Protein AF-0000000085180773 (afdb_homodimer)

InterPro domains:
  IPR002716 PIN domain [PF01850] (7-128)
  IPR022907 VapC family [MF_00265] (6-136)
  IPR029060 PIN-like domain superfamily [SSF88723] (7-137)
  IPR044153 VapC3-like, PIN domain [cd09873] (7-137)
  IPR051619 Type II TA system ribonuclease PINc/VapC [PTHR35901] (6-132)

Organism: NCBI:txid751945

Sequence (290 aa):
MSKIYWVVDASLALALVLPHPAQKEAEAFWREEAPKGEVWVPRLFAAEVASVLRALVFARRMAQGEAEELLEILLELPDRFAEDEALALRALRWAGALGQKRAYDAFYVALAEEKGAQLLTVDLKLAHALHAQGVPWVRALGEAVMSKIYWVVDASLALALVLPHPAQKEAEAFWREEAPKGEVWVPRLFAAEVASVLRALVFARRMAQGEAEELLEILLELPDRFAEDEALALRALRWAGALGQKRAYDAFYVALAEEKGAQLLTVDLKLAHALHAQGVPWVRALGEAV

Secondary structure (DSSP, 8-state):
-PPEEEEE-HHHHHHHHS--TTHHHHHHIIIIIGGGEEEEE-THHHHHHHHHHHHHHHTTSS-HHHHHHHHHHHHHS-SEE--HHHHHHHHHHHHHHTT-SSSHHHHHHHHHHHHTPEEEES-HHHHHHHHHTT--SEEES----/-PPEEEEE-HHHHHHHHS--TTHHHHHHIIIIIGGGEEEEE-THHHHHHHHHHHHHHHTTSS-HHHHHHHHHHHHHS-SEE--HHHHHHHHHHHHHHTT-SSSHHHHHHHHHHHHTPEEEES-HHHHHHHHHTT--SEEES----

Structure (mmCIF, N/CA/C/O backbone):
data_AF-0000000085180773-model_v1
#
loop_
_entity.id
_entity.type
_entity.pdbx_description
1 polymer 'Ribonuclease VapC'
#
loop_
_atom_site.group_PDB
_atom_site.id
_atom_site.type_symbol
_atom_site.label_atom_id
_atom_site.label_alt_id
_atom_site.label_comp_id
_atom_site.label_asym_id
_atom_site.label_entity_id
_atom_site.label_seq_id
_atom_site.pdbx_PDB_ins_code
_atom_site.Cartn_x
_atom_site.Cartn_y
_atom_site.Cartn_z
_atom_site.occupancy
_atom_site.B_iso_or_equiv
_atom_site.auth_seq_id
_atom_site.auth_comp_id
_atom_site.auth_asym_id
_atom_site.auth_atom_id
_atom_site.pdbx_PDB_model_num
ATOM 1 N N . MET A 1 1 ? 1.914 32.062 -8.492 1 51.78 1 MET A N 1
ATOM 2 C CA . MET A 1 1 ? 2.215 31.719 -7.105 1 51.78 1 MET A CA 1
ATOM 3 C C . MET A 1 1 ? 2.621 30.266 -6.988 1 51.78 1 MET A C 1
ATOM 5 O O . MET A 1 1 ? 2.154 29.422 -7.758 1 51.78 1 MET A O 1
ATOM 9 N N . SER A 1 2 ? 3.779 30 -6.305 1 71.38 2 SER A N 1
ATOM 10 C CA . SER A 1 2 ? 4.316 28.641 -6.285 1 71.38 2 SER A CA 1
ATOM 11 C C . SER A 1 2 ? 3.305 27.656 -5.719 1 71.38 2 SER A C 1
ATOM 13 O O . SER A 1 2 ? 2.594 27.969 -4.762 1 71.38 2 SER A O 1
ATOM 15 N N . LYS A 1 3 ? 2.836 26.734 -6.391 1 85.94 3 LYS A N 1
ATOM 16 C CA . LYS A 1 3 ? 1.832 25.75 -6.008 1 85.94 3 LYS A CA 1
ATOM 17 C C . LYS A 1 3 ? 2.221 25.047 -4.715 1 85.94 3 LYS A C 1
ATOM 19 O O . LYS A 1 3 ? 3.373 24.641 -4.543 1 85.94 3 LYS A O 1
ATOM 24 N N . ILE A 1 4 ? 1.303 25.219 -3.686 1 94.5 4 ILE A N 1
ATOM 25 C CA . ILE A 1 4 ? 1.538 24.531 -2.42 1 94.5 4 ILE A CA 1
ATOM 26 C C . ILE A 1 4 ? 1.192 23.047 -2.562 1 94.5 4 ILE A C 1
ATOM 28 O O . ILE A 1 4 ? 0.16 22.703 -3.139 1 94.5 4 ILE A O 1
ATOM 32 N N . TYR A 1 5 ? 2.135 22.172 -2.191 1 97.88 5 TYR A N 1
ATOM 33 C CA . TYR A 1 5 ? 1.879 20.734 -2.188 1 97.88 5 TYR A CA 1
ATOM 34 C C . TYR A 1 5 ? 1.783 20.203 -0.762 1 97.88 5 TYR A C 1
ATOM 36 O O . TYR A 1 5 ? 2.586 20.578 0.099 1 97.88 5 TYR A O 1
ATOM 44 N N . TRP A 1 6 ? 0.782 19.391 -0.555 1 98.38 6 TRP A N 1
ATOM 45 C CA . TRP A 1 6 ? 0.583 18.672 0.704 1 98.38 6 TRP A CA 1
ATOM 46 C C . TRP A 1 6 ? 0.692 17.172 0.5 1 98.38 6 TRP A C 1
ATOM 48 O O . TRP A 1 6 ? 0.224 16.641 -0.508 1 98.38 6 TRP A O 1
ATOM 58 N N . VAL A 1 7 ? 1.339 16.531 1.441 1 98.81 7 VAL A N 1
ATOM 59 C CA . VAL A 1 7 ? 1.202 15.086 1.562 1 98.81 7 VAL A CA 1
ATOM 60 C C . VAL A 1 7 ? 0.507 14.742 2.875 1 98.81 7 VAL A C 1
ATOM 62 O O . VAL A 1 7 ? 0.95 15.164 3.949 1 98.81 7 VAL A O 1
ATOM 65 N N . VAL A 1 8 ? -0.583 14.055 2.766 1 98.56 8 VAL A N 1
ATOM 66 C CA . VAL A 1 8 ? -1.374 13.672 3.932 1 98.56 8 VAL A CA 1
ATOM 67 C C . VAL A 1 8 ? -1.3 12.156 4.133 1 98.56 8 VAL A C 1
ATOM 69 O O . VAL A 1 8 ? -1.531 11.391 3.195 1 98.56 8 VAL A O 1
ATOM 72 N N . ASP A 1 9 ? -0.961 11.75 5.34 1 98.25 9 ASP A N 1
ATOM 73 C CA . ASP A 1 9 ? -0.909 10.305 5.539 1 98.25 9 ASP A CA 1
ATOM 74 C C . ASP A 1 9 ? -2.281 9.758 5.918 1 98.25 9 ASP A C 1
ATOM 76 O O . ASP A 1 9 ? -3.227 10.516 6.125 1 98.25 9 ASP A O 1
ATOM 80 N N . ALA A 1 10 ? -2.414 8.43 5.93 1 98.19 10 ALA A N 1
ATOM 81 C CA . ALA A 1 10 ? -3.686 7.738 6.133 1 98.19 10 ALA A CA 1
ATOM 82 C C . ALA A 1 10 ? -4.262 8.047 7.516 1 98.19 10 ALA A C 1
ATOM 84 O O . ALA A 1 10 ? -5.477 8.188 7.668 1 98.19 10 ALA A O 1
ATOM 85 N N . SER A 1 11 ? -3.375 8.227 8.484 1 96.56 11 SER A N 1
ATOM 86 C CA . SER A 1 11 ? -3.844 8.461 9.852 1 96.56 11 SER A CA 1
ATOM 87 C C . SER A 1 11 ? -4.598 9.781 9.953 1 96.56 11 SER A C 1
ATOM 89 O O . SER A 1 11 ? -5.633 9.867 10.609 1 96.56 11 SER A O 1
ATOM 91 N N . LEU A 1 12 ? -4.062 10.781 9.328 1 97.31 12 LEU A N 1
ATOM 92 C CA . LEU A 1 12 ? -4.723 12.078 9.367 1 97.31 12 LEU A CA 1
ATOM 93 C C . LEU A 1 12 ? -6.051 12.031 8.617 1 97.31 12 LEU A C 1
ATOM 95 O O . LEU A 1 12 ? -7.051 12.586 9.078 1 97.31 12 LEU A O 1
ATOM 99 N N . ALA A 1 13 ? -6.082 11.461 7.465 1 98 13 ALA A N 1
ATOM 100 C CA . ALA A 1 13 ? -7.32 11.336 6.699 1 98 13 ALA A CA 1
ATOM 101 C C . ALA A 1 13 ? -8.383 10.586 7.5 1 98 13 ALA A C 1
ATOM 103 O O . ALA A 1 13 ? -9.555 10.992 7.52 1 98 13 ALA A O 1
ATOM 104 N N . LEU A 1 14 ? -8 9.531 8.141 1 98.19 14 LEU A N 1
ATOM 105 C CA . LEU A 1 14 ? -8.93 8.719 8.922 1 98.19 14 LEU A CA 1
ATOM 106 C C . LEU A 1 14 ? -9.461 9.508 10.117 1 98.19 14 LEU A C 1
ATOM 108 O O . LEU A 1 14 ? -10.602 9.305 10.539 1 98.19 14 LEU A O 1
ATOM 112 N N . ALA A 1 15 ? -8.656 10.43 10.586 1 96.81 15 ALA A N 1
ATOM 113 C CA . ALA A 1 15 ? -9.062 11.273 11.711 1 96.81 15 ALA A CA 1
ATOM 114 C C . ALA A 1 15 ? -10.203 12.203 11.32 1 96.81 15 ALA A C 1
ATOM 116 O O . ALA A 1 15 ? -10.906 12.734 12.188 1 96.81 15 ALA A O 1
ATOM 117 N N . LEU A 1 16 ? -10.406 12.43 10.062 1 95.75 16 LEU A N 1
ATOM 118 C CA . LEU A 1 16 ? -11.5 13.266 9.586 1 95.75 16 LEU A CA 1
ATOM 119 C C . LEU A 1 16 ? -12.836 12.555 9.711 1 95.75 16 LEU A C 1
ATOM 121 O O . LEU A 1 16 ? -13.875 13.195 9.867 1 95.75 16 LEU A O 1
ATOM 125 N N . VAL A 1 17 ? -12.789 11.172 9.648 1 96.5 17 VAL A N 1
ATOM 126 C CA . VAL A 1 17 ? -14.055 10.461 9.492 1 96.5 17 VAL A CA 1
ATOM 127 C C . VAL A 1 17 ? -14.273 9.523 10.68 1 96.5 17 VAL A C 1
ATOM 129 O O . VAL A 1 17 ? -15.367 8.977 10.852 1 96.5 17 VAL A O 1
ATOM 132 N N . LEU A 1 18 ? -13.312 9.273 11.477 1 97.31 18 LEU A N 1
ATOM 133 C CA . LEU A 1 18 ? -13.383 8.461 12.688 1 97.31 18 LEU A CA 1
ATOM 134 C C . LEU A 1 18 ? -13.078 9.297 13.93 1 97.31 18 LEU A C 1
ATOM 136 O O . LEU A 1 18 ? -12.359 10.297 13.844 1 97.31 18 LEU A O 1
ATOM 140 N N . PRO A 1 19 ? -13.617 8.914 15.078 1 95.12 19 PRO A N 1
ATOM 141 C CA . PRO A 1 19 ? -13.273 9.633 16.312 1 95.12 19 PRO A CA 1
ATOM 142 C C . PRO A 1 19 ? -11.773 9.664 16.562 1 95.12 19 PRO A C 1
ATOM 144 O O . PRO A 1 19 ? -11.117 8.617 16.547 1 95.12 19 PRO A O 1
ATOM 147 N N . HIS A 1 20 ? -11.289 10.836 16.75 1 95.94 20 HIS A N 1
ATOM 148 C CA . HIS A 1 20 ? -9.867 11.055 16.969 1 95.94 20 HIS A CA 1
ATOM 149 C C . HIS A 1 20 ? -9.625 12.383 17.688 1 95.94 20 HIS A C 1
ATOM 151 O O . HIS A 1 20 ? -10.297 13.383 17.391 1 95.94 20 HIS A O 1
ATOM 157 N N . PRO A 1 21 ? -8.625 12.453 18.562 1 94.62 21 PRO A N 1
ATOM 158 C CA . PRO A 1 21 ? -8.336 13.695 19.281 1 94.62 21 PRO A CA 1
ATOM 159 C C . PRO A 1 21 ? -7.973 14.844 18.344 1 94.62 21 PRO A C 1
ATOM 161 O O . PRO A 1 21 ? -8.211 16.016 18.656 1 94.62 21 PRO A O 1
ATOM 164 N N . ALA A 1 22 ? -7.465 14.555 17.203 1 95.38 22 ALA A N 1
ATOM 165 C CA . ALA A 1 22 ? -7.008 15.57 16.25 1 95.38 22 ALA A CA 1
ATOM 166 C C . ALA A 1 22 ? -8.086 15.875 15.219 1 95.38 22 ALA A C 1
ATOM 168 O O . ALA A 1 22 ? -7.812 16.5 14.188 1 95.38 22 ALA A O 1
ATOM 169 N N . GLN A 1 23 ? -9.273 15.422 15.438 1 96.5 23 GLN A N 1
ATOM 170 C CA . G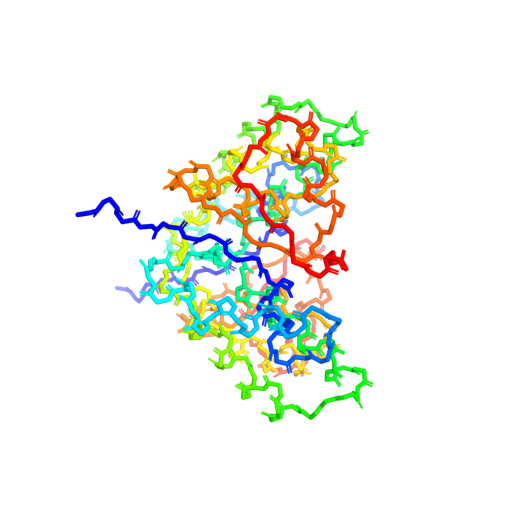LN A 1 23 ? -10.32 15.531 14.438 1 96.5 23 GLN A CA 1
ATOM 171 C C . GLN A 1 23 ? -10.586 16.984 14.07 1 96.5 23 GLN A C 1
ATOM 173 O O . GLN A 1 23 ? -10.688 17.328 12.891 1 96.5 23 GLN A O 1
ATOM 178 N N . LYS A 1 24 ? -10.625 17.859 15.094 1 95.81 24 LYS A N 1
ATOM 179 C CA . LYS A 1 24 ? -10.883 19.266 14.844 1 95.81 24 LYS A CA 1
ATOM 180 C C . LYS A 1 24 ? -9.773 19.906 14.008 1 95.81 24 LYS A C 1
ATOM 182 O O . LYS A 1 24 ? -10.047 20.672 13.094 1 95.81 24 LYS A O 1
ATOM 187 N N . GLU A 1 25 ? -8.57 19.609 14.32 1 96.19 25 GLU A N 1
ATOM 188 C CA . GLU A 1 25 ? -7.434 20.125 13.562 1 96.19 25 GLU A CA 1
ATOM 189 C C . GLU A 1 25 ? -7.43 19.594 12.141 1 96.19 25 GLU A C 1
ATOM 191 O O . GLU A 1 25 ? -7.109 20.312 11.195 1 96.19 25 GLU A O 1
ATOM 196 N N . ALA A 1 26 ? -7.754 18.328 12 1 96.62 26 ALA A N 1
ATOM 197 C CA . ALA A 1 26 ? -7.848 17.719 10.672 1 96.62 26 ALA A CA 1
ATOM 198 C C . ALA A 1 26 ? -8.906 18.422 9.82 1 96.62 26 ALA A C 1
ATOM 200 O O . ALA A 1 26 ? -8.664 18.75 8.656 1 96.62 26 ALA A O 1
ATOM 201 N N . GLU A 1 27 ? -10.031 18.703 10.422 1 96.88 27 GLU A N 1
ATOM 202 C CA . GLU A 1 27 ? -11.109 19.406 9.734 1 96.88 27 GLU A CA 1
ATOM 203 C C . GLU A 1 27 ? -10.672 20.812 9.312 1 96.88 27 GLU A C 1
ATOM 205 O O . GLU A 1 27 ? -10.953 21.234 8.195 1 96.88 27 GLU A O 1
ATOM 210 N N . ALA A 1 28 ? -10.047 21.453 10.203 1 96.94 28 ALA A N 1
ATOM 211 C CA . ALA A 1 28 ? -9.57 22.797 9.906 1 96.94 28 ALA A CA 1
ATOM 212 C C . ALA A 1 28 ? -8.578 22.797 8.75 1 96.94 28 ALA A C 1
ATOM 214 O O . ALA A 1 28 ? -8.641 23.656 7.867 1 96.94 28 ALA A O 1
ATOM 215 N N . PHE A 1 29 ? -7.691 21.875 8.742 1 96.69 29 PHE A N 1
ATOM 216 C CA . PHE A 1 29 ? -6.746 21.766 7.637 1 96.69 29 PHE A CA 1
ATOM 217 C C . PHE A 1 29 ? -7.48 21.594 6.312 1 96.69 29 PHE A C 1
ATOM 219 O O . PHE A 1 29 ? -7.211 22.312 5.352 1 96.69 29 PHE A O 1
ATOM 226 N N . TRP A 1 30 ? -8.336 20.609 6.223 1 96.69 30 TRP A N 1
ATOM 227 C CA . TRP A 1 30 ? -9.008 20.281 4.965 1 96.69 30 TRP A CA 1
ATOM 228 C C . TRP A 1 30 ? -9.891 21.438 4.508 1 96.69 30 TRP A C 1
ATOM 230 O O . TRP A 1 30 ? -10.047 21.672 3.305 1 96.69 30 TRP A O 1
ATOM 240 N N . ARG A 1 31 ? -10.438 22.188 5.449 1 96.31 31 ARG A N 1
ATOM 241 C CA . ARG A 1 31 ? -11.336 23.297 5.121 1 96.31 31 ARG A CA 1
ATOM 242 C C . ARG A 1 31 ? -10.547 24.531 4.73 1 96.31 31 ARG A C 1
ATOM 244 O O . ARG A 1 31 ? -10.93 25.25 3.801 1 96.31 31 ARG A O 1
ATOM 251 N N . GLU A 1 32 ? -9.43 24.734 5.332 1 96.88 32 GLU A N 1
ATOM 252 C CA . GLU A 1 32 ? -8.812 26.047 5.262 1 96.88 32 GLU A CA 1
ATOM 253 C C . GLU A 1 32 ? -7.504 26 4.48 1 96.88 32 GLU A C 1
ATOM 255 O O . GLU A 1 32 ? -7.125 26.984 3.834 1 96.88 32 GLU A O 1
ATOM 260 N N . GLU A 1 33 ? -6.812 24.953 4.594 1 96.75 33 GLU A N 1
ATOM 261 C CA . GLU A 1 33 ? -5.461 24.922 4.035 1 96.75 33 GLU A CA 1
ATOM 262 C C . GLU A 1 33 ? -5.414 24.094 2.76 1 96.75 33 GLU A C 1
ATOM 264 O O . GLU A 1 33 ? -4.828 24.516 1.758 1 96.75 33 GLU A O 1
ATOM 269 N N . ALA A 1 34 ? -6.004 22.938 2.77 1 96.19 34 ALA A N 1
ATOM 270 C CA . ALA A 1 34 ? -5.941 22 1.654 1 96.19 34 ALA A CA 1
ATOM 271 C C . ALA A 1 34 ? -6.344 22.672 0.345 1 96.19 34 ALA A C 1
ATOM 273 O O . ALA A 1 34 ? -5.688 22.484 -0.682 1 96.19 34 ALA A O 1
ATOM 274 N N . PRO A 1 35 ? -7.402 23.547 0.348 1 95.88 35 PRO A N 1
ATOM 275 C CA . PRO A 1 35 ? -7.855 24.141 -0.915 1 95.88 35 PRO A CA 1
ATOM 276 C C . PRO A 1 35 ? -6.836 25.094 -1.518 1 95.88 35 PRO A C 1
ATOM 278 O O . PRO A 1 35 ? -6.957 25.484 -2.684 1 95.88 35 PRO A O 1
ATOM 281 N N . LYS A 1 36 ? -5.91 25.453 -0.733 1 96.31 36 LYS A N 1
ATOM 282 C CA . LYS A 1 36 ? -4.902 26.422 -1.184 1 96.31 36 LYS A CA 1
ATOM 283 C C . LYS A 1 36 ? -3.793 25.719 -1.966 1 96.31 36 LYS A C 1
ATOM 285 O O . LYS A 1 36 ? -2.92 26.375 -2.531 1 96.31 36 LYS A O 1
ATOM 290 N N . GLY A 1 37 ? -3.801 24.438 -2.047 1 97.38 37 GLY A N 1
ATOM 291 C CA . GLY A 1 37 ? -2.781 23.672 -2.744 1 97.38 37 GLY A CA 1
ATOM 292 C C . GLY A 1 37 ? -3.307 22.375 -3.332 1 97.38 37 GLY A C 1
ATOM 293 O O . GLY A 1 37 ? -4.473 22.281 -3.723 1 97.38 37 GLY A O 1
ATOM 294 N N . GLU A 1 38 ? -2.375 21.438 -3.58 1 98.19 38 GLU A N 1
ATOM 295 C CA . GLU A 1 38 ? -2.689 20.094 -4.078 1 98.19 38 GLU A CA 1
ATOM 296 C C . GLU A 1 38 ? -2.314 19.031 -3.057 1 98.19 38 GLU A C 1
ATOM 298 O O . GLU A 1 38 ? -1.171 18.969 -2.598 1 98.19 38 GLU A O 1
ATOM 303 N N . VAL A 1 39 ? -3.273 18.266 -2.744 1 98.62 39 VAL A N 1
ATOM 304 C CA . VAL A 1 39 ? -3.059 17.203 -1.763 1 98.62 39 VAL A CA 1
ATOM 305 C C . VAL A 1 39 ? -2.645 15.914 -2.471 1 98.62 39 VAL A C 1
ATOM 307 O O . VAL A 1 39 ? -3.379 15.398 -3.316 1 98.62 39 VAL A O 1
ATOM 310 N N . TRP A 1 40 ? -1.476 15.422 -2.061 1 98.69 40 TRP A N 1
ATOM 311 C CA . TRP A 1 40 ? -0.918 14.195 -2.623 1 98.69 40 TRP A CA 1
ATOM 312 C C . TRP A 1 40 ? -0.898 13.078 -1.582 1 98.69 40 TRP A C 1
ATOM 314 O O . TRP A 1 40 ? -0.74 13.344 -0.387 1 98.69 40 TRP A O 1
ATOM 324 N N . VAL A 1 41 ? -1.086 11.836 -2.07 1 98.81 41 VAL A N 1
ATOM 325 C CA . VAL A 1 41 ? -0.87 10.633 -1.271 1 98.81 41 VAL A CA 1
ATOM 326 C C . VAL A 1 41 ? -0.231 9.547 -2.133 1 98.81 41 VAL A C 1
ATOM 328 O O . VAL A 1 41 ? -0.431 9.516 -3.35 1 98.81 41 VAL A O 1
ATOM 331 N N . PRO A 1 42 ? 0.604 8.672 -1.522 1 98.31 42 PRO A N 1
ATOM 332 C CA . PRO A 1 42 ? 0.915 7.438 -2.248 1 98.31 42 PRO A CA 1
ATOM 333 C C . PRO A 1 42 ? -0.307 6.547 -2.445 1 98.31 42 PRO A C 1
ATOM 335 O O . PRO A 1 42 ? -1.301 6.684 -1.727 1 98.31 42 PRO A O 1
ATOM 338 N N . ARG A 1 43 ? -0.233 5.68 -3.441 1 96.38 43 ARG A N 1
ATOM 339 C CA . ARG A 1 43 ? -1.375 4.82 -3.73 1 96.38 43 ARG A CA 1
ATOM 340 C C . ARG A 1 43 ? -1.577 3.789 -2.625 1 96.38 43 ARG A C 1
ATOM 342 O O . ARG A 1 43 ? -2.688 3.293 -2.426 1 96.38 43 ARG A O 1
ATOM 349 N N . LEU A 1 44 ? -0.48 3.523 -1.866 1 97.19 44 LEU A N 1
ATOM 350 C CA . LEU A 1 44 ? -0.618 2.656 -0.701 1 97.19 44 LEU A CA 1
ATOM 351 C C . LEU A 1 44 ? -1.688 3.186 0.247 1 97.19 44 LEU A C 1
ATOM 353 O O . LEU A 1 44 ? -2.303 2.416 0.989 1 97.19 44 LEU A O 1
ATOM 357 N N . PHE A 1 45 ? -1.992 4.461 0.209 1 98.56 45 PHE A N 1
ATOM 358 C CA . PHE A 1 45 ? -3.029 5.133 0.982 1 98.56 45 PHE A CA 1
ATOM 359 C C . PHE A 1 45 ? -4.359 4.402 0.856 1 98.56 45 PHE A C 1
ATOM 361 O O . PHE A 1 45 ? -5.039 4.164 1.856 1 98.56 45 PHE A O 1
ATOM 368 N N . ALA A 1 46 ? -4.746 3.996 -0.353 1 98.69 46 ALA A N 1
ATOM 369 C CA . ALA A 1 46 ? -6.02 3.324 -0.605 1 98.69 46 ALA A CA 1
ATOM 370 C C . ALA A 1 46 ? -6.113 2.012 0.169 1 98.69 46 ALA A C 1
ATOM 372 O O . ALA A 1 46 ? -7.145 1.708 0.768 1 98.69 46 ALA A O 1
ATOM 373 N N . ALA A 1 47 ? -5.039 1.283 0.197 1 98.31 47 ALA A N 1
ATOM 374 C CA . ALA A 1 47 ? -5.023 0.01 0.914 1 98.31 47 ALA A CA 1
ATOM 375 C C . ALA A 1 47 ? -5.035 0.231 2.424 1 98.31 47 ALA A C 1
ATOM 377 O O . ALA A 1 47 ? -5.656 -0.537 3.164 1 98.31 47 ALA A O 1
ATOM 378 N N . GLU A 1 48 ? -4.336 1.287 2.859 1 98.5 48 GLU A N 1
ATOM 379 C CA . GLU A 1 48 ? -4.281 1.585 4.289 1 98.5 48 GLU A CA 1
ATOM 380 C C . GLU A 1 48 ? -5.656 1.959 4.828 1 98.5 48 GLU A C 1
ATOM 382 O O . GLU A 1 48 ? -6.105 1.408 5.836 1 98.5 48 GLU A O 1
ATOM 387 N N . VAL A 1 49 ? -6.336 2.83 4.176 1 98.69 49 VAL A N 1
ATOM 388 C CA . VAL A 1 49 ? -7.621 3.287 4.699 1 98.69 49 VAL A CA 1
ATOM 389 C C . VAL A 1 49 ? -8.656 2.178 4.559 1 98.69 49 VAL A C 1
ATOM 391 O O . VAL A 1 49 ? -9.5 1.991 5.441 1 98.69 49 VAL A O 1
ATOM 394 N N . ALA A 1 50 ? -8.617 1.408 3.451 1 98.75 50 ALA A N 1
ATOM 395 C CA . ALA A 1 50 ? -9.5 0.251 3.312 1 98.75 50 ALA A CA 1
ATOM 396 C C . ALA A 1 50 ? -9.273 -0.746 4.445 1 98.75 50 ALA A C 1
ATOM 398 O O . ALA A 1 50 ? -10.234 -1.302 4.988 1 98.75 50 ALA A O 1
ATOM 399 N N . SER A 1 51 ? -8.039 -0.929 4.805 1 98.62 51 SER A N 1
ATOM 400 C CA . SER A 1 51 ? -7.719 -1.928 5.816 1 98.62 51 SER A CA 1
ATOM 401 C C . SER A 1 51 ? -8.195 -1.49 7.195 1 98.62 51 SER A C 1
ATOM 403 O O . SER A 1 51 ? -8.648 -2.316 7.992 1 98.62 51 SER A O 1
ATOM 405 N N . VAL A 1 52 ? -8.023 -0.224 7.539 1 98.56 52 VAL A N 1
ATOM 406 C CA . VAL A 1 52 ? -8.5 0.279 8.828 1 98.56 52 VAL A CA 1
ATOM 407 C C . VAL A 1 52 ? -10.016 0.114 8.914 1 98.56 52 VAL A C 1
ATOM 409 O O . VAL A 1 52 ? -10.531 -0.347 9.938 1 98.56 52 VAL A O 1
ATOM 412 N N . LEU A 1 53 ? -10.711 0.453 7.859 1 98.75 53 LEU A N 1
ATOM 413 C CA . LEU A 1 53 ? -12.164 0.313 7.844 1 98.75 53 LEU A CA 1
ATOM 414 C C . LEU A 1 53 ? -12.57 -1.156 7.902 1 98.75 53 LEU A C 1
ATOM 416 O O . LEU A 1 53 ? -13.523 -1.514 8.602 1 98.75 53 LEU A O 1
ATOM 420 N N . ARG A 1 54 ? -11.828 -1.992 7.219 1 98.69 54 ARG A N 1
ATOM 421 C CA . ARG A 1 54 ? -12.086 -3.43 7.27 1 98.69 54 ARG A CA 1
ATOM 422 C C . ARG A 1 54 ? -11.953 -3.957 8.695 1 98.69 54 ARG A C 1
ATOM 424 O O . ARG A 1 54 ? -12.773 -4.77 9.141 1 98.69 54 ARG A O 1
ATOM 431 N N . ALA A 1 55 ? -10.977 -3.473 9.352 1 98.69 55 ALA A N 1
ATOM 432 C CA . ALA A 1 55 ? -10.742 -3.914 10.719 1 98.69 55 ALA A CA 1
ATOM 433 C C . ALA A 1 55 ? -11.914 -3.551 11.625 1 98.69 55 ALA A C 1
ATOM 435 O O . ALA A 1 55 ? -12.289 -4.32 12.516 1 98.69 55 ALA A O 1
ATOM 436 N N . LEU A 1 56 ? -12.477 -2.404 11.43 1 98.56 56 LEU A N 1
ATOM 437 C CA . LEU A 1 56 ? -13.617 -1.97 12.219 1 98.56 56 LEU A CA 1
ATOM 438 C C . LEU A 1 56 ? -14.836 -2.848 11.938 1 98.56 56 LEU A C 1
ATOM 440 O O . LEU A 1 56 ? -15.57 -3.209 12.867 1 98.56 56 LEU A O 1
ATOM 444 N N . VAL A 1 57 ? -15.039 -3.254 10.695 1 98.44 57 VAL A N 1
ATOM 445 C CA . VAL A 1 57 ? -16.141 -4.141 10.328 1 98.44 57 VAL A CA 1
ATOM 446 C C . VAL A 1 57 ? -15.898 -5.527 10.922 1 98.44 57 VAL A C 1
ATOM 448 O O . VAL A 1 57 ? -16.812 -6.129 11.492 1 98.44 57 VAL A O 1
ATOM 451 N N . PHE A 1 58 ? -14.695 -5.957 10.805 1 98.19 58 PHE A N 1
ATOM 452 C CA . PHE A 1 58 ? -14.312 -7.27 11.312 1 98.19 58 PHE A CA 1
ATOM 453 C C . PHE A 1 58 ? -14.594 -7.375 12.805 1 98.19 58 PHE A C 1
ATOM 455 O O . PHE A 1 58 ? -15.031 -8.422 13.289 1 98.19 58 PHE A O 1
ATOM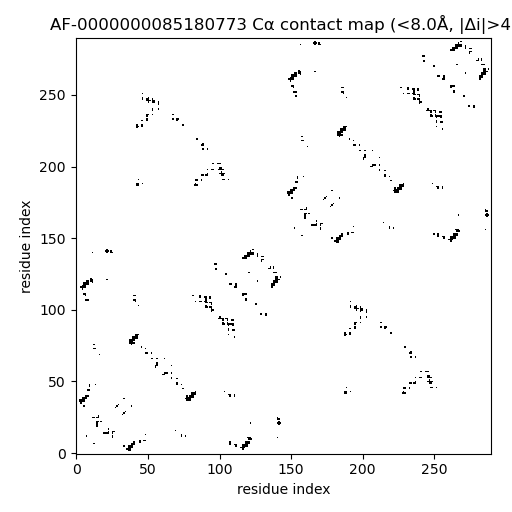 462 N N . ALA A 1 59 ? -14.367 -6.258 13.477 1 98.12 59 ALA A N 1
ATOM 463 C CA . ALA A 1 59 ? -14.547 -6.191 14.922 1 98.12 59 ALA A CA 1
ATOM 464 C C . ALA A 1 59 ? -16 -5.875 15.281 1 98.12 59 ALA A C 1
ATOM 466 O O . ALA A 1 59 ? -16.328 -5.676 16.453 1 98.12 59 ALA A O 1
ATOM 467 N N . ARG A 1 60 ? -16.859 -5.785 14.328 1 97.94 60 ARG A N 1
ATOM 468 C CA . ARG A 1 60 ? -18.281 -5.5 14.5 1 97.94 60 ARG A CA 1
ATOM 469 C C . ARG A 1 60 ? -18.484 -4.129 15.125 1 97.94 60 ARG A C 1
ATOM 471 O O . ARG A 1 60 ? -19.453 -3.926 15.875 1 97.94 60 ARG A O 1
ATOM 478 N N . ARG A 1 61 ? -17.625 -3.199 14.828 1 98.31 61 ARG A N 1
ATOM 479 C CA . ARG A 1 61 ? -17.734 -1.833 15.328 1 98.31 61 ARG A CA 1
ATOM 480 C C . ARG A 1 61 ? -18.281 -0.897 14.258 1 98.31 61 ARG A C 1
ATOM 482 O O . ARG A 1 61 ? -18.531 0.279 14.523 1 98.31 61 ARG A O 1
ATOM 489 N N . MET A 1 62 ? -18.484 -1.447 13.086 1 98.31 62 MET A N 1
ATOM 490 C CA . MET A 1 62 ? -18.984 -0.686 11.945 1 98.31 62 MET A CA 1
ATOM 491 C C . MET A 1 62 ? -19.688 -1.599 10.945 1 98.31 62 MET A C 1
ATOM 493 O O . MET A 1 62 ? -19.25 -2.727 10.719 1 98.31 62 MET A O 1
ATOM 497 N N . ALA A 1 63 ? -20.734 -1.143 10.406 1 98.25 63 ALA A N 1
ATOM 498 C CA . ALA A 1 63 ? -21.422 -1.904 9.367 1 98.25 63 ALA A CA 1
ATOM 499 C C . ALA A 1 63 ? -20.656 -1.856 8.047 1 98.25 63 ALA A C 1
ATOM 501 O O . ALA A 1 63 ? -20 -0.86 7.746 1 98.25 63 ALA A O 1
ATOM 502 N N . GLN A 1 64 ? -20.812 -2.898 7.273 1 97.62 64 GLN A N 1
ATOM 503 C CA . GLN A 1 64 ? -20.156 -2.984 5.973 1 97.62 64 GLN A CA 1
ATOM 504 C C . GLN A 1 64 ? -20.516 -1.795 5.09 1 97.62 64 GLN A C 1
ATOM 506 O O . GLN A 1 64 ? -19.656 -1.201 4.449 1 97.62 64 GLN A O 1
ATOM 511 N N . GLY A 1 65 ? -21.766 -1.485 5.016 1 98.12 65 GLY A N 1
ATOM 512 C CA . GLY A 1 65 ? -22.219 -0.367 4.207 1 98.12 65 GLY A CA 1
ATOM 513 C C . GLY A 1 65 ? -21.625 0.96 4.629 1 98.12 65 GLY A C 1
ATOM 514 O O . GLY A 1 65 ? -21.266 1.782 3.783 1 98.12 65 GLY A O 1
ATOM 515 N N . GLU A 1 66 ? -21.547 1.19 5.938 1 98.44 66 GLU A N 1
ATOM 516 C CA . GLU A 1 66 ? -20.922 2.404 6.449 1 98.44 66 GLU A CA 1
ATOM 517 C C . GLU A 1 66 ? -19.438 2.471 6.066 1 98.44 66 GLU A C 1
ATOM 519 O O . GLU A 1 66 ? -18.938 3.527 5.668 1 98.44 66 GLU A O 1
ATOM 524 N N . ALA A 1 67 ? -18.781 1.347 6.172 1 98.62 67 ALA A N 1
ATOM 525 C CA . ALA A 1 67 ? -17.359 1.279 5.789 1 98.62 67 ALA A CA 1
ATOM 526 C C . ALA A 1 67 ? -17.188 1.636 4.316 1 98.62 67 ALA A C 1
ATOM 528 O O . ALA A 1 67 ? -16.25 2.359 3.957 1 98.62 67 ALA A O 1
ATOM 529 N N . GLU A 1 68 ? -18.031 1.128 3.48 1 98.56 68 GLU A N 1
ATOM 530 C CA . GLU A 1 68 ? -17.969 1.408 2.049 1 98.56 68 GLU A CA 1
ATOM 531 C C . GLU A 1 68 ? -18.172 2.893 1.766 1 98.56 68 GLU A C 1
ATOM 533 O O . GLU A 1 68 ? -17.484 3.477 0.933 1 98.56 68 GLU A O 1
ATOM 538 N N . GLU A 1 69 ? -19.078 3.523 2.461 1 98.5 69 GLU A N 1
ATOM 539 C CA . GLU A 1 69 ? -19.328 4.949 2.299 1 98.5 69 GLU A CA 1
ATOM 540 C C . GLU A 1 69 ? -18.141 5.785 2.75 1 98.5 69 GLU A C 1
ATOM 542 O O . GLU A 1 69 ? -17.734 6.719 2.055 1 98.5 69 GLU A O 1
ATOM 547 N N . LEU A 1 70 ? -17.656 5.441 3.891 1 98.56 70 LEU A N 1
ATOM 548 C CA . LEU A 1 70 ? -16.516 6.18 4.41 1 98.56 70 LEU A CA 1
ATOM 549 C C . LEU A 1 70 ? -15.297 6.012 3.506 1 98.56 70 LEU A C 1
ATOM 551 O O . LEU A 1 70 ? -14.523 6.957 3.309 1 98.56 70 LEU A O 1
ATOM 555 N N . LEU A 1 71 ? -15.133 4.824 2.963 1 98.75 71 LEU A N 1
ATOM 556 C CA . LEU A 1 71 ? -14.031 4.574 2.043 1 98.75 71 LEU A CA 1
ATOM 557 C C . LEU A 1 71 ? -14.133 5.477 0.816 1 98.75 71 LEU A C 1
ATOM 559 O O . LEU A 1 71 ? -13.133 6.051 0.382 1 98.75 71 LEU A O 1
ATOM 563 N N . GLU A 1 72 ? -15.266 5.602 0.262 1 98.31 72 GLU A N 1
ATOM 564 C CA . GLU A 1 72 ? -15.469 6.461 -0.903 1 98.31 72 GLU A CA 1
ATOM 565 C C . GLU A 1 72 ? -15.125 7.91 -0.588 1 98.31 72 GLU A C 1
ATOM 567 O O . GLU A 1 72 ? -14.492 8.594 -1.395 1 98.31 72 GLU A O 1
ATOM 572 N N . ILE A 1 73 ? -15.523 8.367 0.577 1 98.12 73 ILE A N 1
ATOM 573 C CA . ILE A 1 73 ? -15.219 9.727 1.009 1 98.12 73 ILE A CA 1
ATOM 574 C C . ILE A 1 73 ? -13.703 9.914 1.109 1 98.12 73 ILE A C 1
ATOM 576 O O . ILE A 1 73 ? -13.156 10.891 0.59 1 98.12 73 ILE A O 1
ATOM 580 N N . LEU A 1 74 ? -13.062 8.984 1.714 1 98.62 74 LEU A N 1
ATOM 581 C CA . LEU A 1 74 ? -11.625 9.062 1.94 1 98.62 74 LEU A CA 1
ATOM 582 C C . LEU A 1 74 ? -10.867 9.07 0.618 1 98.62 74 LEU A C 1
ATOM 584 O O . LEU A 1 74 ? -9.883 9.805 0.47 1 98.62 74 LEU A O 1
ATOM 588 N N . LEU A 1 75 ? -11.336 8.281 -0.346 1 98.44 75 LEU A N 1
ATOM 589 C CA . LEU A 1 75 ? -10.641 8.148 -1.621 1 98.44 75 LEU A CA 1
ATOM 590 C C . LEU A 1 75 ? -10.828 9.398 -2.475 1 98.44 75 LEU A C 1
ATOM 592 O O . LEU A 1 75 ? -10.102 9.594 -3.457 1 98.44 75 LEU A O 1
ATOM 596 N N . GLU A 1 76 ? -11.688 10.273 -2.066 1 97.44 76 GLU A N 1
ATOM 597 C CA . GLU A 1 76 ? -11.953 11.508 -2.811 1 97.44 76 GLU A CA 1
ATOM 598 C C . GLU A 1 76 ? -11.18 12.68 -2.221 1 97.44 76 GLU A C 1
ATOM 600 O O . GLU A 1 76 ? -11.109 13.758 -2.828 1 97.44 76 GLU A O 1
ATOM 605 N N . LEU A 1 77 ? -10.594 12.477 -1.12 1 97.44 77 LEU A N 1
ATOM 606 C CA . LEU A 1 77 ? -9.922 13.562 -0.425 1 97.44 77 LEU A CA 1
ATOM 607 C C . LEU A 1 77 ? -8.68 14.008 -1.188 1 97.44 77 LEU A C 1
ATOM 609 O O . LEU A 1 77 ? -8.477 15.203 -1.416 1 97.44 77 LEU A O 1
ATOM 613 N N . PRO A 1 78 ? -7.785 13.109 -1.567 1 98.12 78 PRO A N 1
ATOM 614 C CA . PRO A 1 78 ? -6.574 13.547 -2.268 1 98.12 78 PRO A CA 1
ATOM 615 C C . PRO A 1 78 ? -6.863 14.047 -3.682 1 98.12 78 PRO A C 1
ATOM 617 O O . PRO A 1 78 ? -7.77 13.547 -4.348 1 98.12 78 PRO A O 1
ATOM 620 N N . ASP A 1 79 ? -6.07 14.977 -4.062 1 98 79 ASP A N 1
ATOM 621 C CA . ASP A 1 79 ? -6.137 15.43 -5.445 1 98 79 ASP A CA 1
ATOM 622 C C . ASP A 1 79 ? -5.379 14.492 -6.375 1 98 79 ASP A C 1
ATOM 624 O O . ASP A 1 79 ? -5.73 14.344 -7.547 1 98 79 ASP A O 1
ATOM 628 N N . ARG A 1 80 ? -4.34 13.914 -5.832 1 97.88 80 ARG A N 1
ATOM 629 C CA . ARG A 1 80 ? -3.445 13.117 -6.668 1 97.88 80 ARG A CA 1
ATOM 630 C C . ARG A 1 80 ? -2.902 11.922 -5.902 1 97.88 80 ARG A C 1
ATOM 632 O O . ARG A 1 80 ? -2.625 12.016 -4.703 1 97.88 80 ARG A O 1
ATOM 639 N N . PHE A 1 81 ? -2.787 10.852 -6.621 1 98.06 81 PHE A N 1
ATOM 640 C CA . PHE A 1 81 ? -2.109 9.648 -6.164 1 98.06 81 PHE A CA 1
ATOM 641 C C . PHE A 1 81 ? -0.771 9.477 -6.871 1 98.06 81 PHE A C 1
ATOM 643 O O . PHE A 1 81 ? -0.671 9.68 -8.078 1 98.06 81 PHE A O 1
ATOM 650 N N . ALA A 1 82 ? 0.229 9.117 -6.113 1 97.69 82 ALA A N 1
ATOM 651 C CA . ALA A 1 82 ? 1.568 8.969 -6.672 1 97.69 82 ALA A CA 1
ATOM 652 C C . ALA A 1 82 ? 1.735 7.602 -7.328 1 97.69 82 ALA A C 1
ATOM 654 O O . ALA A 1 82 ? 0.86 6.738 -7.215 1 97.69 82 ALA A O 1
ATOM 655 N N . GLU A 1 83 ? 2.836 7.512 -8.117 1 96.38 83 GLU A N 1
ATOM 656 C CA . GLU A 1 83 ? 3.326 6.215 -8.578 1 96.38 83 GLU A CA 1
ATOM 657 C C . GLU A 1 83 ? 4.32 5.621 -7.586 1 96.38 83 GLU A C 1
ATOM 659 O O . GLU A 1 83 ? 5.508 5.949 -7.617 1 96.38 83 GLU A O 1
ATOM 664 N N . ASP A 1 84 ? 3.857 4.672 -6.816 1 96.31 84 ASP A N 1
ATOM 665 C CA . ASP A 1 84 ? 4.605 4.223 -5.645 1 96.31 84 ASP A CA 1
ATOM 666 C C . ASP A 1 84 ? 5.902 3.531 -6.055 1 96.31 84 ASP A C 1
ATOM 668 O O . ASP A 1 84 ? 6.898 3.586 -5.332 1 96.31 84 ASP A O 1
ATOM 672 N N . GLU A 1 85 ? 5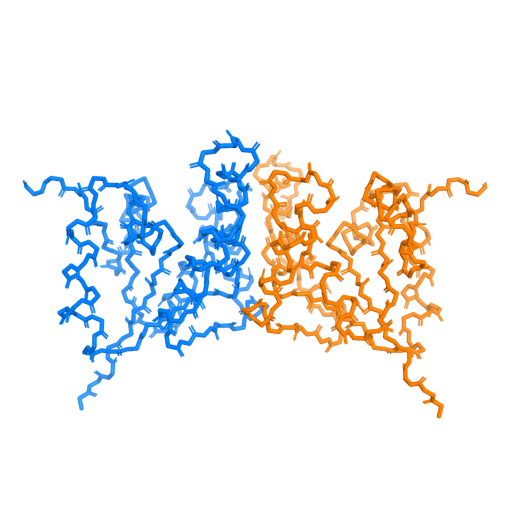.891 2.918 -7.211 1 96.25 85 GLU A N 1
ATOM 673 C CA . GLU A 1 85 ? 7.09 2.217 -7.656 1 96.25 85 GLU A CA 1
ATOM 674 C C . GLU A 1 85 ? 8.25 3.188 -7.875 1 96.25 85 GLU A C 1
ATOM 676 O O . GLU A 1 85 ? 9.414 2.814 -7.727 1 96.25 85 GLU A O 1
ATOM 681 N N . ALA A 1 86 ? 7.945 4.406 -8.188 1 97.12 86 ALA A N 1
ATOM 682 C CA . ALA A 1 86 ? 8.969 5.426 -8.391 1 97.12 86 ALA A CA 1
ATOM 683 C C . ALA A 1 86 ? 9.484 5.957 -7.055 1 97.12 86 ALA A C 1
ATOM 685 O O . ALA A 1 86 ? 10.539 6.594 -7 1 97.12 86 ALA A O 1
ATOM 686 N N . LEU A 1 87 ? 8.781 5.727 -5.965 1 98.44 87 LEU A N 1
ATOM 687 C CA . LEU A 1 87 ? 9.125 6.234 -4.641 1 98.44 87 LEU A CA 1
ATOM 688 C C . LEU A 1 87 ? 9.883 5.18 -3.836 1 98.44 87 LEU A C 1
ATOM 690 O O . LEU A 1 87 ? 10.484 5.492 -2.809 1 98.44 87 LEU A O 1
ATOM 694 N N . ALA A 1 88 ? 9.883 3.967 -4.27 1 98.62 88 ALA A N 1
ATOM 695 C CA . ALA A 1 88 ? 10.195 2.805 -3.441 1 98.62 88 ALA A CA 1
ATOM 696 C C . ALA A 1 88 ? 11.641 2.854 -2.947 1 98.62 88 ALA A C 1
ATOM 698 O O . ALA A 1 88 ? 11.906 2.6 -1.771 1 98.62 88 ALA A O 1
ATOM 699 N N . LEU A 1 89 ? 12.555 3.184 -3.793 1 98.38 89 LEU A N 1
ATOM 700 C CA . LEU A 1 89 ? 13.961 3.217 -3.389 1 98.38 89 LEU A CA 1
ATOM 701 C C . LEU A 1 89 ? 14.195 4.293 -2.334 1 98.38 89 LEU A C 1
ATOM 703 O O . LEU A 1 89 ? 14.867 4.047 -1.329 1 98.38 89 LEU A O 1
ATOM 707 N N . ARG A 1 90 ? 13.695 5.453 -2.57 1 98.44 90 ARG A N 1
ATOM 708 C CA . ARG A 1 90 ? 13.828 6.535 -1.603 1 98.44 90 ARG A CA 1
ATOM 709 C C . ARG A 1 90 ? 13.141 6.184 -0.287 1 98.44 90 ARG A C 1
ATOM 711 O O . ARG A 1 90 ? 13.656 6.484 0.79 1 98.44 90 ARG A O 1
ATOM 718 N N . ALA A 1 91 ? 11.961 5.531 -0.399 1 98.81 91 ALA A N 1
ATOM 719 C CA . ALA A 1 91 ? 11.25 5.109 0.802 1 98.81 91 ALA A CA 1
ATOM 720 C C . ALA A 1 91 ? 12.07 4.098 1.6 1 98.81 91 ALA A C 1
ATOM 722 O O . ALA A 1 91 ? 12.117 4.164 2.83 1 98.81 91 ALA A O 1
ATOM 723 N N . LEU A 1 92 ? 12.688 3.211 0.902 1 98.75 92 LEU A N 1
ATOM 724 C CA . LEU A 1 92 ? 13.547 2.232 1.561 1 98.75 92 LEU A CA 1
ATOM 725 C C . LEU A 1 92 ? 14.672 2.924 2.322 1 98.75 92 LEU A C 1
ATOM 727 O O . LEU A 1 92 ? 14.969 2.564 3.467 1 98.75 92 LEU A O 1
ATOM 731 N N . ARG A 1 93 ? 15.281 3.908 1.747 1 98.38 93 ARG A N 1
ATOM 732 C CA . ARG A 1 93 ? 16.359 4.66 2.377 1 98.38 93 ARG A CA 1
ATOM 733 C C . ARG A 1 93 ? 15.852 5.441 3.582 1 98.38 93 ARG A C 1
ATOM 735 O O . ARG A 1 93 ? 16.484 5.445 4.637 1 98.38 93 ARG A O 1
ATOM 742 N N . TRP A 1 94 ? 14.711 6.055 3.436 1 98.44 94 TRP A N 1
ATOM 743 C CA . TRP A 1 94 ? 14.141 6.809 4.543 1 98.44 94 TRP A CA 1
ATOM 744 C C . TRP A 1 94 ? 13.789 5.887 5.707 1 98.44 94 TRP A C 1
ATOM 746 O O . TRP A 1 94 ? 14.016 6.234 6.871 1 98.44 94 TRP A O 1
ATOM 756 N N . ALA A 1 95 ? 13.18 4.75 5.383 1 98.5 95 ALA A N 1
ATOM 757 C CA . ALA A 1 95 ? 12.867 3.805 6.449 1 98.5 95 ALA A CA 1
ATOM 758 C C . ALA A 1 95 ? 14.117 3.453 7.254 1 98.5 95 ALA A C 1
ATOM 760 O O . ALA A 1 95 ? 14.055 3.328 8.484 1 98.5 95 ALA A O 1
ATOM 761 N N . GLY A 1 96 ? 15.188 3.291 6.566 1 97.5 96 GLY A N 1
ATOM 762 C CA . GLY A 1 96 ? 16.453 3.062 7.234 1 97.5 96 GLY A CA 1
ATOM 763 C C . GLY A 1 96 ? 16.891 4.227 8.109 1 97.5 96 GLY A C 1
ATOM 764 O O . GLY A 1 96 ? 17.25 4.031 9.273 1 97.5 96 GLY A O 1
ATOM 765 N N . ALA A 1 97 ? 16.875 5.398 7.555 1 97 97 ALA A N 1
ATOM 766 C CA . ALA A 1 97 ? 17.281 6.602 8.273 1 97 97 ALA A CA 1
ATOM 767 C C . ALA A 1 97 ? 16.422 6.809 9.523 1 97 97 ALA A C 1
ATOM 769 O O . ALA A 1 97 ? 16.906 7.316 10.539 1 97 97 ALA A O 1
ATOM 770 N N . LEU A 1 98 ? 15.203 6.32 9.508 1 97.12 98 LEU A N 1
ATOM 771 C CA . LEU A 1 98 ? 14.25 6.535 10.594 1 97.12 98 LEU A CA 1
ATOM 772 C C . LEU A 1 98 ? 14.273 5.363 11.57 1 97.12 98 LEU A C 1
ATOM 774 O O . LEU A 1 98 ? 13.539 5.367 12.562 1 97.12 98 LEU A O 1
ATOM 778 N N . GLY A 1 99 ? 15.023 4.359 11.258 1 96 99 GLY A N 1
ATOM 779 C CA . GLY A 1 99 ? 15.117 3.199 12.133 1 96 99 GLY A CA 1
ATOM 780 C C . GLY A 1 99 ? 13.852 2.363 12.148 1 96 99 GLY A C 1
ATOM 781 O O . GLY A 1 99 ? 13.539 1.721 13.156 1 96 99 GLY A O 1
ATOM 782 N N . GLN A 1 100 ? 13.164 2.387 11.055 1 96.94 100 GLN A N 1
ATOM 783 C CA . GLN A 1 100 ? 11.891 1.674 10.992 1 96.94 100 GLN A CA 1
ATOM 784 C C . GLN A 1 100 ? 12.078 0.26 10.445 1 96.94 100 GLN A C 1
ATOM 786 O O . GLN A 1 100 ? 12.898 0.037 9.555 1 96.94 100 GLN A O 1
ATOM 791 N N . LYS A 1 101 ? 11.234 -0.67 10.891 1 97.38 101 LYS A N 1
ATOM 792 C CA . LYS A 1 101 ? 11.258 -2.059 10.438 1 97.38 101 LYS A CA 1
ATOM 793 C C . LYS A 1 101 ? 10.523 -2.219 9.109 1 97.38 101 LYS A C 1
ATOM 795 O O . LYS A 1 101 ? 10.828 -3.119 8.328 1 97.38 101 LYS A O 1
ATOM 800 N N . ARG A 1 102 ? 9.586 -1.296 8.82 1 96.94 102 ARG A N 1
ATOM 801 C CA . ARG A 1 102 ? 8.797 -1.313 7.594 1 96.94 102 ARG A CA 1
ATOM 802 C C . ARG A 1 102 ? 8.875 0.029 6.875 1 96.94 102 ARG A C 1
ATOM 804 O O . ARG A 1 102 ? 9.18 1.053 7.492 1 96.94 102 ARG A O 1
ATOM 811 N N . ALA A 1 103 ? 8.523 0.014 5.645 1 98.12 103 ALA A N 1
ATOM 812 C CA . ALA A 1 103 ? 8.758 1.2 4.828 1 98.12 103 ALA A CA 1
ATOM 813 C C . ALA A 1 103 ? 7.461 1.972 4.598 1 98.12 103 ALA A C 1
ATOM 815 O O . ALA A 1 103 ? 7.449 2.986 3.895 1 98.12 103 ALA A O 1
ATOM 816 N N . TYR A 1 104 ? 6.34 1.592 5.145 1 97.5 104 TYR A N 1
ATOM 817 C CA . TYR A 1 104 ? 5.027 2.148 4.828 1 97.5 104 TYR A CA 1
ATOM 818 C C . TYR A 1 104 ? 5 3.652 5.074 1 97.5 104 TYR A C 1
ATOM 820 O O . TYR A 1 104 ? 4.77 4.434 4.152 1 97.5 104 TYR A O 1
ATOM 828 N N . ASP A 1 105 ? 5.406 4.086 6.234 1 97.88 105 ASP A N 1
ATOM 829 C CA . ASP A 1 105 ? 5.418 5.512 6.547 1 97.88 105 ASP A CA 1
ATOM 830 C C . ASP A 1 105 ? 6.406 6.262 5.656 1 97.88 105 ASP A C 1
ATOM 832 O O . ASP A 1 105 ? 6.168 7.414 5.289 1 97.88 105 ASP A O 1
ATOM 836 N N . ALA A 1 106 ? 7.441 5.59 5.336 1 98.56 106 ALA A N 1
ATOM 837 C CA . ALA A 1 106 ? 8.531 6.195 4.582 1 98.56 106 ALA A CA 1
ATOM 838 C C . ALA A 1 106 ? 8.102 6.543 3.16 1 98.56 106 ALA A C 1
ATOM 840 O O . ALA A 1 106 ? 8.695 7.406 2.514 1 98.56 106 ALA A O 1
ATOM 841 N N . PHE A 1 107 ? 7.078 5.898 2.623 1 98.75 107 PHE A N 1
ATOM 842 C CA . PHE A 1 107 ? 6.562 6.25 1.307 1 98.75 107 PHE A CA 1
ATOM 843 C C . PHE A 1 107 ? 5.961 7.648 1.316 1 98.75 107 PHE A C 1
ATOM 845 O O . PHE A 1 107 ? 6.098 8.398 0.345 1 98.75 107 PHE A O 1
ATOM 852 N N . TYR A 1 108 ? 5.285 7.984 2.418 1 98.81 108 TYR A N 1
ATOM 853 C CA . TYR A 1 108 ? 4.77 9.344 2.549 1 98.81 108 TYR A CA 1
ATOM 854 C C . TYR A 1 108 ? 5.906 10.352 2.625 1 98.81 108 TYR A C 1
ATOM 856 O O . TYR A 1 108 ? 5.836 11.422 2.018 1 98.81 108 TYR A O 1
ATOM 864 N N . VAL A 1 109 ? 6.918 10.008 3.32 1 98.75 109 VAL A N 1
ATOM 865 C CA . VAL A 1 109 ? 8.078 10.875 3.48 1 98.75 109 VAL A CA 1
ATOM 866 C C . VAL A 1 109 ? 8.766 11.078 2.129 1 98.75 109 VAL A C 1
ATOM 868 O O . VAL A 1 109 ? 9.062 12.211 1.739 1 98.75 109 VAL A O 1
ATOM 871 N N . ALA A 1 110 ? 9 10.016 1.412 1 98.75 110 ALA A N 1
ATOM 872 C CA . ALA A 1 110 ? 9.633 10.078 0.098 1 98.75 110 ALA A CA 1
ATOM 873 C C . ALA A 1 110 ? 8.82 10.938 -0.865 1 98.75 110 ALA A C 1
ATOM 875 O O . ALA A 1 110 ? 9.383 11.711 -1.646 1 98.75 110 ALA A O 1
ATOM 876 N N . LEU A 1 111 ? 7.547 10.781 -0.807 1 98.81 111 LEU A N 1
ATOM 877 C CA . LEU A 1 111 ? 6.676 11.562 -1.677 1 98.81 111 LEU A CA 1
ATOM 878 C C . LEU A 1 111 ? 6.77 13.047 -1.347 1 98.81 111 LEU A C 1
ATOM 880 O O . LEU A 1 111 ? 6.867 13.883 -2.248 1 98.81 111 LEU A O 1
ATOM 884 N N . ALA A 1 112 ? 6.68 13.375 -0.056 1 98.69 112 ALA A N 1
ATOM 885 C CA . ALA A 1 112 ? 6.789 14.773 0.355 1 98.69 112 ALA A CA 1
ATOM 886 C C . ALA A 1 112 ? 8.109 15.383 -0.108 1 98.69 112 ALA A C 1
ATOM 888 O O . ALA A 1 112 ? 8.148 16.5 -0.615 1 98.69 112 ALA A O 1
ATOM 889 N N . GLU A 1 113 ? 9.133 14.656 0.076 1 98.31 113 GLU A N 1
ATOM 890 C CA . GLU A 1 113 ? 10.445 15.109 -0.374 1 98.31 113 GLU A CA 1
ATOM 891 C C . GLU A 1 113 ? 10.461 15.344 -1.881 1 98.31 113 GLU A C 1
ATOM 893 O O . GLU A 1 113 ? 10.945 16.391 -2.346 1 98.31 113 GLU A O 1
ATOM 898 N N . GLU A 1 114 ? 9.984 14.422 -2.605 1 97.94 114 GLU A N 1
ATOM 899 C CA . GLU A 1 114 ? 9.984 14.5 -4.062 1 97.94 114 GLU A CA 1
ATOM 900 C C . GLU A 1 114 ? 9.211 15.727 -4.547 1 97.94 114 GLU A C 1
ATOM 902 O O . GLU A 1 114 ? 9.641 16.406 -5.484 1 97.94 114 GLU A O 1
ATOM 907 N N . LYS A 1 115 ? 8.117 16.016 -3.887 1 97.56 115 LYS A N 1
ATOM 908 C CA . LYS A 1 115 ? 7.211 17.062 -4.363 1 97.56 115 LYS A CA 1
ATOM 909 C C . LYS A 1 115 ? 7.559 18.406 -3.738 1 97.56 115 LYS A C 1
ATOM 911 O O . LYS A 1 115 ? 6.996 19.438 -4.121 1 97.56 115 LYS A O 1
ATOM 916 N N . GLY A 1 116 ? 8.523 18.359 -2.848 1 97.25 116 GLY A N 1
ATOM 917 C CA . GLY A 1 116 ? 8.719 19.578 -2.072 1 97.25 116 GLY A CA 1
ATOM 918 C C . GLY A 1 116 ? 7.488 19.969 -1.269 1 97.25 116 GLY A C 1
ATOM 919 O O . GLY A 1 116 ? 7.125 21.156 -1.212 1 97.25 116 GLY A O 1
ATOM 920 N N . ALA A 1 117 ? 6.828 19 -0.68 1 98.31 117 ALA A N 1
ATOM 921 C CA . ALA A 1 117 ? 5.551 19.188 0 1 98.31 117 ALA A CA 1
ATOM 922 C C . ALA A 1 117 ? 5.734 19.203 1.516 1 98.31 117 ALA A C 1
ATOM 924 O O . ALA A 1 117 ? 6.77 18.766 2.025 1 98.31 117 ALA A O 1
ATOM 925 N N . GLN A 1 118 ? 4.73 19.703 2.207 1 97.88 118 GLN A N 1
ATOM 926 C CA . GLN A 1 118 ? 4.605 19.5 3.645 1 97.88 118 GLN A CA 1
ATOM 927 C C . GLN A 1 118 ? 3.881 18.188 3.949 1 97.88 118 GLN A C 1
ATOM 929 O O . GLN A 1 118 ? 2.814 17.922 3.391 1 97.88 118 GLN A O 1
ATOM 934 N N . LEU A 1 119 ? 4.543 17.422 4.77 1 98.56 119 LEU A N 1
ATOM 935 C CA . LEU A 1 119 ? 3.914 16.188 5.23 1 98.56 119 LEU A CA 1
ATOM 936 C C . LEU A 1 119 ? 3.076 16.438 6.477 1 98.56 119 LEU A C 1
ATOM 938 O O . LEU A 1 119 ? 3.59 16.922 7.488 1 98.56 119 LEU A O 1
ATOM 942 N N . LEU A 1 120 ? 1.789 16.156 6.41 1 98.19 120 LEU A N 1
ATOM 943 C CA . LEU A 1 120 ? 0.875 16.266 7.539 1 98.19 120 LEU A CA 1
A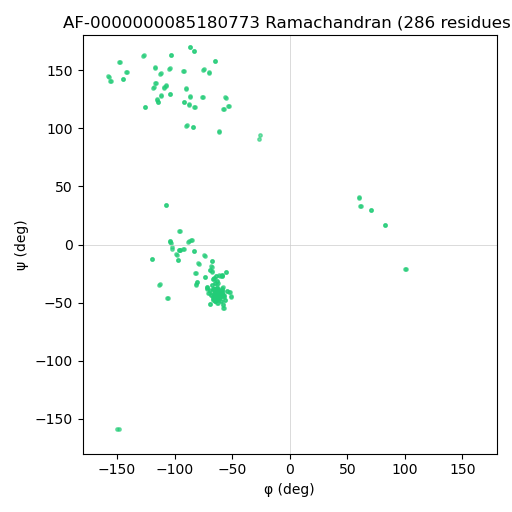TOM 944 C C . LEU A 1 120 ? 0.541 14.883 8.102 1 98.19 120 LEU A C 1
ATOM 946 O O . LEU A 1 120 ? 0.156 13.977 7.355 1 98.19 120 LEU A O 1
ATOM 950 N N . THR A 1 121 ? 0.684 14.742 9.352 1 98.06 121 THR A N 1
ATOM 951 C CA . THR A 1 121 ? 0.461 13.469 10.023 1 98.06 121 THR A CA 1
ATOM 952 C C . THR A 1 121 ? -0.077 13.688 11.438 1 98.06 121 THR A C 1
ATOM 954 O O . THR A 1 121 ? 0.052 14.781 11.992 1 98.06 121 THR A O 1
ATOM 957 N N . VAL A 1 122 ? -0.764 12.648 11.984 1 97.06 122 VAL A N 1
ATOM 958 C CA . VAL A 1 122 ? -1.138 12.68 13.398 1 97.06 122 VAL A CA 1
ATOM 959 C C . VAL A 1 122 ? -0.211 11.773 14.203 1 97.06 122 VAL A C 1
ATOM 961 O O . VAL A 1 122 ? -0.37 11.633 15.414 1 97.06 122 VAL A O 1
ATOM 964 N N . ASP A 1 123 ? 0.719 11.188 13.516 1 96.06 123 ASP A N 1
ATOM 965 C CA . ASP A 1 123 ? 1.715 10.344 14.172 1 96.06 123 ASP A CA 1
ATOM 966 C C . ASP A 1 123 ? 2.863 11.18 14.727 1 96.06 123 ASP A C 1
ATOM 968 O O . ASP A 1 123 ? 3.836 11.461 14.023 1 96.06 123 ASP A O 1
ATOM 972 N N . LEU A 1 124 ? 2.805 11.406 16.016 1 94.94 124 LEU A N 1
ATOM 973 C CA . LEU A 1 124 ? 3.801 12.242 16.672 1 94.94 124 LEU A CA 1
ATOM 974 C C . LEU A 1 124 ? 5.172 11.578 16.656 1 94.94 124 LEU A C 1
ATOM 976 O O . LEU A 1 124 ? 6.195 12.258 16.562 1 94.94 124 LEU A O 1
ATOM 980 N N . LYS A 1 125 ? 5.168 10.312 16.766 1 95.31 125 LYS A N 1
ATOM 981 C CA . LYS A 1 125 ? 6.434 9.586 16.75 1 95.31 125 LYS A CA 1
ATOM 982 C C . LYS A 1 125 ? 7.152 9.766 15.414 1 95.31 125 LYS A C 1
ATOM 984 O O . LYS A 1 125 ? 8.359 10 15.375 1 95.31 125 LYS A O 1
ATOM 989 N N . LEU A 1 126 ? 6.457 9.711 14.336 1 97.06 126 LEU A N 1
ATOM 990 C CA . LEU A 1 126 ? 7.027 9.93 13.008 1 97.06 126 LEU A CA 1
ATOM 991 C C . LEU A 1 126 ? 7.527 11.359 12.859 1 97.06 126 LEU A C 1
ATOM 993 O O . LEU A 1 126 ? 8.633 11.594 12.359 1 97.06 126 LEU A O 1
ATOM 997 N N . ALA A 1 127 ? 6.727 12.305 13.258 1 96.88 127 ALA A N 1
ATOM 998 C CA . ALA A 1 127 ? 7.102 13.711 13.156 1 96.88 127 ALA A CA 1
ATOM 999 C C . ALA A 1 127 ? 8.391 13.992 13.93 1 96.88 127 ALA A C 1
ATOM 1001 O O . ALA A 1 127 ? 9.297 14.648 13.422 1 96.88 127 ALA A O 1
ATOM 1002 N N . HIS A 1 128 ? 8.477 13.445 15.125 1 95.75 128 HIS A N 1
ATOM 1003 C CA . HIS A 1 128 ? 9.656 13.641 15.961 1 95.75 128 HIS A CA 1
ATOM 1004 C C . HIS A 1 128 ? 10.891 13.023 15.312 1 95.75 128 HIS A C 1
ATOM 1006 O O . HIS A 1 128 ? 11.969 13.625 15.328 1 95.75 128 HIS A O 1
ATOM 1012 N N . ALA A 1 129 ? 10.719 11.859 14.789 1 96.81 129 ALA A N 1
ATOM 1013 C CA . ALA A 1 129 ? 11.828 11.18 14.133 1 96.81 129 ALA A CA 1
ATOM 1014 C C . ALA A 1 129 ? 12.328 11.984 12.938 1 96.81 129 ALA A C 1
ATOM 1016 O O . ALA A 1 129 ? 13.539 12.07 12.703 1 96.81 129 ALA A O 1
ATOM 1017 N N . LEU A 1 130 ? 11.43 12.547 12.211 1 97.81 130 LEU A N 1
ATOM 1018 C CA . LEU A 1 130 ? 11.797 13.336 11.039 1 97.81 130 LEU A CA 1
ATOM 1019 C C . LEU A 1 130 ? 12.492 14.633 11.453 1 97.81 130 LEU A C 1
ATOM 1021 O O . LEU A 1 130 ? 13.477 15.039 10.836 1 97.81 130 LEU A O 1
ATOM 1025 N N . HIS A 1 131 ? 12.008 15.227 12.508 1 96.06 131 HIS A N 1
ATOM 1026 C CA . HIS A 1 131 ? 12.672 16.422 13.031 1 96.06 131 HIS A CA 1
ATOM 1027 C C . HIS A 1 131 ? 14.094 16.109 13.477 1 96.06 131 HIS A C 1
ATOM 1029 O O . HIS A 1 131 ? 15.016 16.891 13.234 1 96.06 131 HIS A O 1
ATOM 1035 N N . ALA A 1 132 ? 14.219 15.039 14.148 1 95.81 132 ALA A N 1
ATOM 1036 C CA . ALA A 1 132 ? 15.531 14.617 14.609 1 95.81 132 ALA A CA 1
ATOM 1037 C C . ALA A 1 132 ? 16.484 14.422 13.438 1 95.81 132 ALA A C 1
ATOM 1039 O O . ALA A 1 132 ? 17.703 14.562 13.586 1 95.81 132 ALA A O 1
ATOM 1040 N N . GLN A 1 133 ? 15.945 14.117 12.258 1 95.88 133 GLN A N 1
ATOM 1041 C CA . GLN A 1 133 ? 16.75 13.945 11.047 1 95.88 133 GLN A CA 1
ATOM 1042 C C . GLN A 1 133 ? 16.953 15.273 10.328 1 95.88 133 GLN A C 1
ATOM 1044 O O . GLN A 1 133 ? 17.484 15.312 9.219 1 95.88 133 GLN A O 1
ATOM 1049 N N . GLY A 1 134 ? 16.422 16.375 10.938 1 95.88 134 GLY A N 1
ATOM 1050 C CA . GLY A 1 134 ? 16.578 17.703 10.367 1 95.88 134 GLY A CA 1
ATOM 1051 C C . GLY A 1 134 ? 15.57 18.016 9.273 1 95.88 134 GLY A C 1
ATOM 1052 O O . GLY A 1 134 ? 15.789 18.891 8.445 1 95.88 134 GLY A O 1
ATOM 1053 N N . VAL A 1 135 ? 14.547 17.281 9.211 1 96.25 135 VAL A N 1
ATOM 1054 C CA . VAL A 1 135 ? 13.516 17.484 8.203 1 96.25 135 VAL A CA 1
ATOM 1055 C C . VAL A 1 135 ? 12.547 18.562 8.664 1 96.25 135 VAL A C 1
ATOM 1057 O O . VAL A 1 135 ? 11.812 18.391 9.633 1 96.25 135 VAL A O 1
ATOM 1060 N N . PRO A 1 136 ? 12.438 19.641 7.953 1 94.25 136 PRO A N 1
ATOM 1061 C CA . PRO A 1 136 ? 11.641 20.781 8.422 1 94.25 136 PRO A CA 1
ATOM 1062 C C . PRO A 1 136 ? 10.227 20.781 7.859 1 94.25 136 PRO A C 1
ATOM 1064 O O . PRO A 1 136 ? 9.406 21.625 8.242 1 94.25 136 PRO A O 1
ATOM 1067 N N . TRP A 1 137 ? 9.938 19.875 6.996 1 96.69 137 TRP A N 1
ATOM 1068 C CA . TRP A 1 137 ? 8.695 19.984 6.238 1 96.69 137 TRP A CA 1
ATOM 1069 C C . TRP A 1 137 ? 7.676 18.953 6.711 1 96.69 137 TRP A C 1
ATOM 1071 O O . TRP A 1 137 ? 6.898 18.438 5.91 1 96.69 137 TRP A O 1
ATOM 1081 N N . VAL A 1 138 ? 7.664 18.625 7.977 1 97.69 138 VAL A N 1
ATOM 1082 C CA . VAL A 1 138 ? 6.664 17.75 8.57 1 97.69 138 VAL A CA 1
ATOM 1083 C C . VAL A 1 138 ? 5.875 18.516 9.633 1 97.69 138 VAL A C 1
ATOM 1085 O O . VAL A 1 138 ? 6.445 19.312 10.391 1 97.69 138 VAL A O 1
ATOM 1088 N N . ARG A 1 139 ? 4.605 18.359 9.617 1 95.88 139 ARG A N 1
ATOM 1089 C CA . ARG A 1 139 ? 3.686 18.969 10.57 1 95.88 139 ARG A CA 1
ATOM 1090 C C . ARG A 1 139 ? 2.803 17.922 11.227 1 95.88 139 ARG A C 1
ATOM 1092 O O . ARG A 1 139 ? 2.068 17.203 10.547 1 95.88 139 ARG A O 1
ATOM 1099 N N . ALA A 1 140 ? 2.893 17.781 12.523 1 95.69 140 ALA A N 1
ATOM 1100 C CA . ALA A 1 140 ? 2.025 16.906 13.297 1 95.69 140 ALA A CA 1
ATOM 1101 C C . ALA A 1 140 ? 0.781 17.641 13.781 1 95.69 140 ALA A C 1
ATOM 1103 O O . ALA A 1 140 ? 0.873 18.781 14.258 1 95.69 140 ALA A O 1
ATOM 1104 N N . LEU A 1 141 ? -0.316 16.984 13.617 1 93.19 141 LEU A N 1
ATOM 1105 C CA . LEU A 1 141 ? -1.56 17.531 14.148 1 93.19 141 LEU A CA 1
ATOM 1106 C C . LEU A 1 141 ? -1.985 16.797 15.406 1 93.19 141 LEU A C 1
ATOM 1108 O O . LEU A 1 141 ? -1.724 15.594 15.547 1 93.19 141 LEU A O 1
ATOM 1112 N N . GLY A 1 142 ? -2.678 17.406 16.328 1 81.75 142 GLY A N 1
ATOM 1113 C CA . GLY A 1 142 ? -3.123 16.812 17.562 1 81.75 142 GLY A CA 1
ATOM 1114 C C . GLY A 1 142 ? -2.254 17.188 18.75 1 81.75 142 GLY A C 1
ATOM 1115 O O . GLY A 1 142 ? -2.57 16.844 19.891 1 81.75 142 GLY A O 1
ATOM 1116 N N . GLU A 1 143 ? -1.013 17.609 18.469 1 62.22 143 GLU A N 1
ATOM 1117 C CA . GLU A 1 143 ? -0.226 18.094 19.609 1 62.22 143 GLU A CA 1
ATOM 1118 C C . GLU A 1 143 ? -0.887 19.297 20.266 1 62.22 143 GLU A C 1
ATOM 1120 O O . GLU A 1 143 ? -1.44 20.156 19.578 1 62.22 143 GLU A O 1
ATOM 1125 N N . ALA A 1 144 ? -1.728 18.891 21.5 1 48.84 144 ALA A N 1
ATOM 1126 C CA . ALA A 1 144 ? -2.258 19.984 22.312 1 48.84 144 ALA A CA 1
ATOM 1127 C C . ALA A 1 144 ? -1.396 21.234 22.188 1 48.84 144 ALA A C 1
ATOM 1129 O O . ALA A 1 144 ? -0.182 21.188 22.391 1 48.84 144 ALA A O 1
ATOM 1130 N N . VAL A 1 145 ? -1.818 22.094 21.25 1 37 145 VAL A N 1
ATOM 1131 C CA . VAL A 1 145 ? -1.198 23.391 21.484 1 37 145 VAL A CA 1
ATOM 1132 C C . VAL A 1 145 ? -1.435 23.812 22.938 1 37 145 VAL A C 1
ATOM 1134 O O . VAL A 1 145 ? -2.479 23.5 23.516 1 37 145 VAL A O 1
ATOM 1137 N N . MET B 1 1 ? -5.016 -13.148 -30.516 1 51.81 1 MET B N 1
ATOM 1138 C CA . MET B 1 1 ? -5.117 -14.062 -29.375 1 51.81 1 MET B CA 1
ATOM 1139 C C . MET B 1 1 ? -5.406 -13.305 -28.094 1 51.81 1 MET B C 1
ATOM 1141 O O . MET B 1 1 ? -4.992 -12.156 -27.938 1 51.81 1 MET B O 1
ATOM 1145 N N . SER B 1 2 ? -6.457 -13.766 -27.328 1 71.88 2 SER B N 1
ATOM 1146 C CA . SER B 1 2 ? -6.895 -13 -26.156 1 71.88 2 SER B CA 1
ATOM 1147 C C . SER B 1 2 ? -5.742 -12.789 -25.172 1 71.88 2 SER B C 1
ATOM 1149 O O . SER B 1 2 ? -4.941 -13.688 -24.938 1 71.88 2 SER B O 1
ATOM 1151 N N . LYS B 1 3 ? -5.324 -11.672 -24.906 1 85.56 3 LYS B N 1
ATOM 1152 C CA . LYS B 1 3 ? -4.203 -11.32 -24.047 1 85.56 3 LYS B CA 1
ATOM 1153 C C . LYS B 1 3 ? -4.348 -11.961 -22.656 1 85.56 3 LYS B C 1
ATOM 1155 O O . LYS B 1 3 ? -5.43 -11.938 -22.078 1 85.56 3 LYS B O 1
ATOM 1160 N N . ILE B 1 4 ? -3.311 -12.828 -22.344 1 94.75 4 ILE B N 1
ATOM 1161 C CA . ILE B 1 4 ? -3.309 -13.445 -21.016 1 94.75 4 ILE B CA 1
ATOM 1162 C C . ILE B 1 4 ? -2.875 -12.422 -19.969 1 94.75 4 ILE B C 1
ATOM 1164 O O . ILE B 1 4 ? -1.915 -11.672 -20.188 1 94.75 4 ILE B O 1
ATOM 1168 N N . TYR B 1 5 ? -3.691 -12.25 -18.906 1 97.88 5 TYR B N 1
ATOM 1169 C CA . TYR B 1 5 ? -3.328 -11.375 -17.812 1 97.88 5 TYR B CA 1
ATOM 1170 C C . TYR B 1 5 ? -2.992 -12.188 -16.562 1 97.88 5 TYR B C 1
ATOM 1172 O O . TYR B 1 5 ? -3.68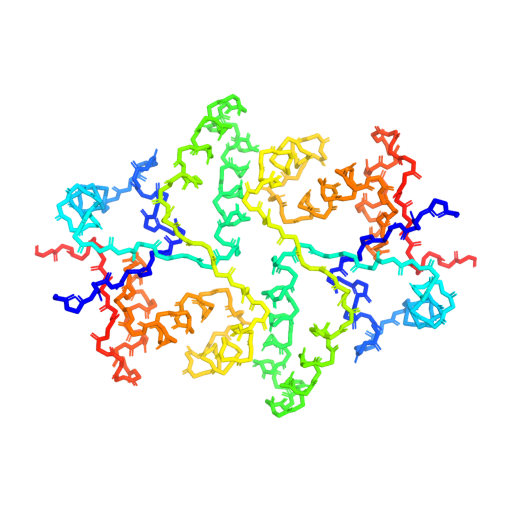4 -13.156 -16.234 1 97.88 5 TYR B O 1
ATOM 1180 N N . TRP B 1 6 ? -1.912 -11.789 -15.922 1 98.44 6 TRP B N 1
ATOM 1181 C CA . TRP B 1 6 ? -1.486 -12.352 -14.641 1 98.44 6 TRP B CA 1
ATOM 1182 C C . TRP B 1 6 ? -1.512 -11.289 -13.547 1 98.44 6 TRP B C 1
ATOM 1184 O O . TRP B 1 6 ? -1.152 -10.133 -13.789 1 98.44 6 TRP B O 1
ATOM 1194 N N . VAL B 1 7 ? -1.974 -11.703 -12.398 1 98.88 7 VAL B N 1
ATOM 1195 C CA . VAL B 1 7 ? -1.714 -10.914 -11.203 1 98.88 7 VAL B CA 1
ATOM 1196 C C . VAL B 1 7 ? -0.815 -11.703 -10.25 1 98.88 7 VAL B C 1
ATOM 1198 O O . VAL B 1 7 ? -1.132 -12.836 -9.883 1 98.88 7 VAL B O 1
ATOM 1201 N N . VAL B 1 8 ? 0.303 -11.133 -9.922 1 98.56 8 VAL B N 1
ATOM 1202 C CA . VAL B 1 8 ? 1.278 -11.773 -9.047 1 98.56 8 VAL B CA 1
ATOM 1203 C C . VAL B 1 8 ? 1.34 -11.023 -7.715 1 98.56 8 VAL B C 1
ATOM 1205 O O . VAL B 1 8 ? 1.49 -9.797 -7.688 1 98.56 8 VAL B O 1
ATOM 1208 N N . ASP B 1 9 ? 1.204 -11.758 -6.633 1 98.25 9 ASP B N 1
ATOM 1209 C CA . ASP B 1 9 ? 1.283 -11.055 -5.359 1 98.25 9 ASP B CA 1
ATOM 1210 C C . ASP B 1 9 ? 2.73 -10.922 -4.891 1 98.25 9 ASP B C 1
ATOM 1212 O O . ASP B 1 9 ? 3.641 -11.477 -5.512 1 98.25 9 ASP B O 1
ATOM 1216 N N . ALA B 1 10 ? 2.959 -10.125 -3.842 1 98.19 10 ALA B N 1
ATOM 1217 C CA . ALA B 1 10 ? 4.293 -9.781 -3.355 1 98.19 10 ALA B CA 1
ATOM 1218 C C . ALA B 1 10 ? 5.035 -11.023 -2.869 1 98.19 10 ALA B C 1
ATOM 1220 O O . ALA B 1 10 ? 6.25 -11.141 -3.059 1 98.19 10 ALA B O 1
ATOM 1221 N N . SER B 1 11 ? 4.285 -11.969 -2.305 1 96.62 11 SER B N 1
ATOM 1222 C CA . SER B 1 11 ? 4.926 -13.164 -1.758 1 96.62 11 SER B CA 1
ATOM 1223 C C . SER B 1 11 ? 5.586 -13.984 -2.855 1 96.62 11 SER B C 1
ATOM 1225 O O . SER B 1 11 ? 6.699 -14.484 -2.68 1 96.62 11 SER B O 1
ATOM 1227 N N . LEU B 1 12 ? 4.902 -14.133 -3.936 1 97.31 12 LEU B N 1
ATOM 1228 C CA . LEU B 1 12 ? 5.469 -14.891 -5.043 1 97.31 12 LEU B CA 1
ATOM 1229 C C . LEU B 1 12 ? 6.676 -14.172 -5.637 1 97.31 12 LEU B C 1
ATOM 1231 O O . LEU B 1 12 ? 7.691 -14.805 -5.941 1 97.31 12 LEU B O 1
ATOM 1235 N N . ALA B 1 13 ? 6.582 -12.898 -5.871 1 98.06 13 ALA B N 1
ATOM 1236 C CA . ALA B 1 13 ? 7.703 -12.125 -6.398 1 98.06 13 ALA B CA 1
ATOM 1237 C C . ALA B 1 13 ? 8.922 -12.242 -5.488 1 98.06 13 ALA B C 1
ATOM 1239 O O . ALA B 1 13 ? 10.047 -12.422 -5.961 1 98.06 13 ALA B O 1
ATOM 1240 N N . LEU B 1 14 ? 8.719 -12.148 -4.207 1 98.25 14 LEU B N 1
ATOM 1241 C CA . LEU B 1 14 ? 9.797 -12.219 -3.234 1 98.25 14 LEU B CA 1
ATOM 1242 C C . LEU B 1 14 ? 10.438 -13.602 -3.232 1 98.25 14 LEU B C 1
ATOM 1244 O O . LEU B 1 14 ? 11.641 -13.734 -2.986 1 98.25 14 LEU B O 1
ATOM 1248 N N . ALA B 1 15 ? 9.641 -14.586 -3.584 1 96.88 15 ALA B N 1
ATOM 1249 C CA . ALA B 1 15 ? 10.148 -15.953 -3.643 1 96.88 15 ALA B CA 1
ATOM 1250 C C . ALA B 1 15 ? 11.156 -16.125 -4.777 1 96.88 15 ALA B C 1
ATOM 1252 O O . ALA B 1 15 ? 11.93 -17.078 -4.793 1 96.88 15 ALA B O 1
ATOM 1253 N N . LEU B 1 16 ? 11.164 -15.242 -5.723 1 95.81 16 LEU B N 1
ATOM 1254 C CA . LEU B 1 16 ? 12.117 -15.289 -6.828 1 95.81 16 LEU B CA 1
ATOM 1255 C C . LEU B 1 16 ? 13.508 -14.867 -6.371 1 95.81 16 LEU B C 1
ATOM 1257 O O . LEU B 1 16 ? 14.508 -15.305 -6.934 1 95.81 16 LEU B O 1
ATOM 1261 N N . VAL B 1 17 ? 13.547 -13.984 -5.309 1 96.56 17 VAL B N 1
ATOM 1262 C CA . VAL B 1 17 ? 14.82 -13.352 -5.02 1 96.56 17 VAL B CA 1
ATOM 1263 C C . VAL B 1 17 ? 15.273 -13.711 -3.609 1 96.56 17 VAL B C 1
ATOM 1265 O O . VAL B 1 17 ? 16.422 -13.445 -3.229 1 96.56 17 VAL 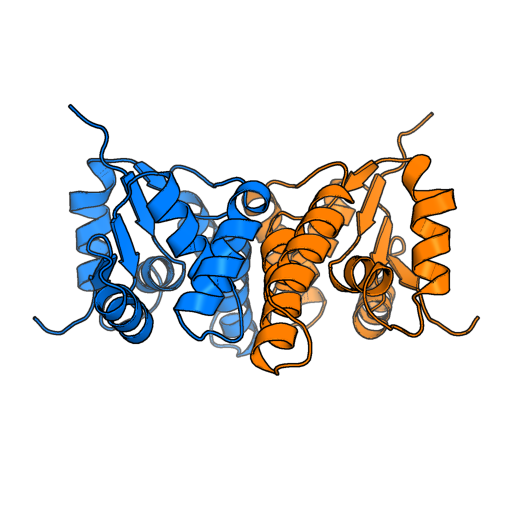B O 1
ATOM 1268 N N . LEU B 1 18 ? 14.445 -14.273 -2.793 1 97.31 18 LEU B N 1
ATOM 1269 C CA . LEU B 1 18 ? 14.75 -14.742 -1.444 1 97.31 18 LEU B CA 1
ATOM 1270 C C . LEU B 1 18 ? 14.57 -16.25 -1.336 1 97.31 18 LEU B C 1
ATOM 1272 O O . LEU B 1 18 ? 13.781 -16.844 -2.074 1 97.31 18 LEU B O 1
ATOM 1276 N N . PRO B 1 19 ? 15.297 -16.891 -0.442 1 95.19 19 PRO B N 1
ATOM 1277 C CA . PRO B 1 19 ? 15.078 -18.328 -0.241 1 95.19 19 PRO B CA 1
ATOM 1278 C C . PRO B 1 19 ? 13.625 -18.672 0.095 1 95.19 19 PRO B C 1
ATOM 1280 O O . PRO B 1 19 ? 13.047 -18.078 1.011 1 95.19 19 PRO B O 1
ATOM 1283 N N . HIS B 1 20 ? 13.094 -19.547 -0.664 1 96 20 HIS B N 1
ATOM 1284 C CA . HIS B 1 20 ? 11.703 -19.969 -0.506 1 96 20 HIS B CA 1
ATOM 1285 C C . HIS B 1 20 ? 11.477 -21.359 -1.109 1 96 20 HIS B C 1
ATOM 1287 O O . HIS B 1 20 ? 12.023 -21.672 -2.164 1 96 20 HIS B O 1
ATOM 1293 N N . PRO B 1 21 ? 10.617 -22.172 -0.497 1 94.69 21 PRO B N 1
ATOM 1294 C CA . PRO B 1 21 ? 10.352 -23.5 -1.021 1 94.69 21 PRO B CA 1
ATOM 1295 C C . PRO B 1 21 ? 9.773 -23.484 -2.436 1 94.69 21 PRO B C 1
ATOM 1297 O O . PRO B 1 21 ? 9.977 -24.422 -3.207 1 94.69 21 PRO B O 1
ATOM 1300 N N . ALA B 1 22 ? 9.109 -22.453 -2.801 1 95.44 22 ALA B N 1
ATOM 1301 C CA . ALA B 1 22 ? 8.453 -22.344 -4.102 1 95.44 22 ALA B CA 1
ATOM 1302 C C . ALA B 1 22 ? 9.344 -21.625 -5.109 1 95.44 22 ALA B C 1
ATOM 1304 O O . ALA B 1 22 ? 8.875 -21.203 -6.172 1 95.44 22 ALA B O 1
ATOM 1305 N N . GLN B 1 23 ? 10.57 -21.438 -4.789 1 96.56 23 GLN B N 1
ATOM 1306 C CA . GLN B 1 23 ? 11.453 -20.625 -5.617 1 96.56 23 GLN B CA 1
ATOM 1307 C C . GLN B 1 23 ? 11.555 -21.188 -7.031 1 96.56 23 GLN B C 1
ATOM 1309 O O . GLN B 1 23 ? 11.461 -20.453 -8.008 1 96.56 23 GLN B O 1
ATOM 1314 N N . LYS B 1 24 ? 11.68 -22.516 -7.125 1 95.88 24 LYS B N 1
ATOM 1315 C CA . LYS B 1 24 ? 11.805 -23.141 -8.43 1 95.88 24 LYS B CA 1
ATOM 1316 C C . LYS B 1 24 ? 10.539 -22.953 -9.266 1 95.88 24 LYS B C 1
ATOM 1318 O O . LYS B 1 24 ? 10.617 -22.656 -10.461 1 95.88 24 LYS B O 1
ATOM 1323 N N . GLU B 1 25 ? 9.422 -23.125 -8.68 1 96.31 25 GLU B N 1
ATOM 1324 C CA . GLU B 1 25 ? 8.156 -22.922 -9.375 1 96.31 25 GLU B CA 1
ATOM 1325 C C . GLU B 1 25 ? 7.977 -21.453 -9.781 1 96.31 25 GLU B C 1
ATOM 1327 O O . GLU B 1 25 ? 7.473 -21.172 -10.867 1 96.31 25 GLU B O 1
ATOM 1332 N N . ALA B 1 26 ? 8.359 -20.562 -8.898 1 96.75 26 ALA B N 1
ATOM 1333 C CA . ALA B 1 26 ? 8.297 -19.141 -9.219 1 96.75 26 ALA B CA 1
ATOM 1334 C C . ALA B 1 26 ? 9.172 -18.812 -10.422 1 96.75 26 ALA B C 1
ATOM 1336 O O . ALA B 1 26 ? 8.734 -18.094 -11.336 1 96.75 26 ALA B O 1
ATOM 1337 N N . GLU B 1 27 ? 10.352 -19.359 -10.453 1 96.94 27 GLU B N 1
ATOM 1338 C CA . GLU B 1 27 ? 11.266 -19.156 -11.57 1 96.94 27 GLU B CA 1
ATOM 1339 C C . GLU B 1 27 ? 10.68 -19.703 -12.875 1 96.94 27 GLU B C 1
ATOM 1341 O O . GLU B 1 27 ? 10.766 -19.047 -13.914 1 96.94 27 GLU B O 1
ATOM 1346 N N . ALA B 1 28 ? 10.141 -20.828 -12.773 1 97 28 ALA B N 1
ATOM 1347 C CA . ALA B 1 28 ? 9.539 -21.453 -13.953 1 97 28 ALA B CA 1
ATOM 1348 C C . ALA B 1 28 ? 8.398 -20.594 -14.492 1 97 28 ALA B C 1
ATOM 1350 O O . ALA B 1 28 ? 8.266 -20.406 -15.703 1 97 28 ALA B O 1
ATOM 1351 N N . PHE B 1 29 ? 7.582 -20.109 -13.625 1 96.75 29 PHE B N 1
ATOM 1352 C CA . PHE B 1 29 ? 6.496 -19.234 -14.055 1 96.75 29 PHE B CA 1
ATOM 1353 C C . PHE B 1 29 ? 7.039 -18.031 -14.805 1 96.75 29 PHE B C 1
ATOM 1355 O O . PHE B 1 29 ? 6.582 -17.719 -15.906 1 96.75 29 PHE B O 1
ATOM 1362 N N . TRP B 1 30 ? 7.945 -17.297 -14.195 1 96.75 30 TRP B N 1
ATOM 1363 C CA . TRP B 1 30 ? 8.445 -16.047 -14.773 1 96.75 30 TRP B CA 1
ATOM 1364 C C . TRP B 1 30 ? 9.164 -16.312 -16.094 1 96.75 30 TRP B C 1
ATOM 1366 O O . TRP B 1 30 ? 9.125 -15.484 -17 1 96.75 30 TRP B O 1
ATOM 1376 N N . ARG B 1 31 ? 9.789 -17.469 -16.219 1 96.44 31 ARG B N 1
ATOM 1377 C CA . ARG B 1 31 ? 10.547 -17.797 -17.422 1 96.44 31 ARG B CA 1
ATOM 1378 C C . ARG B 1 31 ? 9.625 -18.297 -18.531 1 96.44 31 ARG B C 1
ATOM 1380 O O . ARG B 1 31 ? 9.812 -17.953 -19.703 1 96.44 31 ARG B O 1
ATOM 1387 N N . GLU B 1 32 ? 8.602 -18.984 -18.156 1 96.88 32 GLU B N 1
ATOM 1388 C CA . GLU B 1 32 ? 7.891 -19.766 -19.156 1 96.88 32 GLU B CA 1
ATOM 1389 C C . GLU B 1 32 ? 6.488 -19.203 -19.391 1 96.88 32 GLU B C 1
ATOM 1391 O O . GLU B 1 32 ? 5.953 -19.312 -20.5 1 96.88 32 GLU B O 1
ATOM 1396 N N . GLU B 1 33 ? 5.898 -18.703 -18.406 1 96.88 33 GLU B N 1
ATOM 1397 C CA . GLU B 1 33 ? 4.488 -18.344 -18.516 1 96.88 33 GLU B CA 1
ATOM 1398 C C . GLU B 1 33 ? 4.316 -16.828 -18.594 1 96.88 33 GLU B C 1
ATOM 1400 O O . GLU B 1 33 ? 3.564 -16.328 -19.422 1 96.88 33 GLU B O 1
ATOM 1405 N N . ALA B 1 34 ? 4.977 -16.109 -17.75 1 96.25 34 ALA B N 1
ATOM 1406 C CA . ALA B 1 34 ? 4.82 -14.656 -17.641 1 96.25 34 ALA B CA 1
ATOM 1407 C C . ALA B 1 34 ? 4.984 -13.992 -19.016 1 96.25 34 ALA B C 1
ATOM 1409 O O . ALA B 1 34 ? 4.199 -13.117 -19.375 1 96.25 34 ALA B O 1
ATOM 1410 N N . PRO B 1 35 ? 5.965 -14.445 -19.859 1 96 35 PRO B N 1
ATOM 1411 C CA . PRO B 1 35 ? 6.191 -13.758 -21.141 1 96 35 PRO B CA 1
ATOM 1412 C C . PRO B 1 35 ? 5.031 -13.93 -22.109 1 96 35 PRO B C 1
ATOM 1414 O O . PRO B 1 35 ? 4.957 -13.219 -23.125 1 96 35 PRO B O 1
ATOM 1417 N N . LYS B 1 36 ? 4.203 -14.836 -21.797 1 96.44 36 LYS B N 1
ATOM 1418 C CA . LYS B 1 36 ? 3.08 -15.125 -22.688 1 96.44 36 LYS B CA 1
ATOM 1419 C C . LYS B 1 36 ? 1.924 -14.156 -22.438 1 96.44 36 LYS B C 1
ATOM 1421 O O . LYS B 1 36 ? 0.936 -14.164 -23.188 1 96.44 36 LYS B O 1
ATOM 1426 N N . GLY B 1 37 ? 2.018 -13.32 -21.453 1 97.44 37 GLY B N 1
ATOM 1427 C CA . GLY B 1 37 ? 0.97 -12.375 -21.109 1 97.44 37 GLY B CA 1
ATOM 1428 C C . GLY B 1 37 ? 1.503 -11.094 -20.516 1 97.44 37 GLY B C 1
ATOM 1429 O O . GLY B 1 37 ? 2.609 -10.656 -20.844 1 97.44 37 GLY B O 1
ATOM 1430 N N . GLU B 1 38 ? 0.615 -10.391 -19.781 1 98.19 38 GLU B N 1
ATOM 1431 C CA . GLU B 1 38 ? 0.953 -9.172 -19.047 1 98.19 38 GLU B CA 1
ATOM 1432 C C . GLU B 1 38 ? 0.81 -9.359 -17.547 1 98.19 38 GLU B C 1
ATOM 1434 O O . GLU B 1 38 ? -0.248 -9.773 -17.062 1 98.19 38 GLU B O 1
ATOM 1439 N N . VAL B 1 39 ? 1.852 -9.078 -16.891 1 98.62 39 VAL B N 1
ATOM 1440 C CA . VAL B 1 39 ? 1.86 -9.242 -15.445 1 98.62 39 VAL B CA 1
ATOM 1441 C C . VAL B 1 39 ? 1.444 -7.93 -14.773 1 98.62 39 VAL B C 1
ATOM 1443 O O . VAL B 1 39 ? 2.088 -6.895 -14.969 1 98.62 39 VAL B O 1
ATOM 1446 N N . TRP B 1 40 ? 0.387 -8.039 -13.984 1 98.69 40 TRP B N 1
ATOM 1447 C CA . TRP B 1 40 ? -0.153 -6.891 -13.258 1 98.69 40 TRP B CA 1
ATOM 1448 C C . TRP B 1 40 ? 0.06 -7.051 -11.758 1 98.69 40 TRP B C 1
ATOM 1450 O O . TRP B 1 40 ? 0.065 -8.164 -11.234 1 98.69 40 TRP B O 1
ATOM 1460 N N . VAL B 1 41 ? 0.255 -5.898 -11.086 1 98.81 41 VAL B N 1
ATOM 1461 C CA . VAL B 1 41 ? 0.241 -5.824 -9.633 1 98.81 41 VAL B CA 1
ATOM 1462 C C . VAL B 1 41 ? -0.436 -4.531 -9.18 1 98.81 41 VAL B C 1
ATOM 1464 O O . VAL B 1 41 ? -0.412 -3.531 -9.898 1 98.81 41 VAL B O 1
ATOM 1467 N N . PRO B 1 42 ? -1.104 -4.551 -8.008 1 98.31 42 PRO B N 1
ATOM 1468 C CA . PRO B 1 42 ? -1.425 -3.256 -7.41 1 98.31 42 PRO B CA 1
ATOM 1469 C C . PRO B 1 42 ? -0.18 -2.475 -6.992 1 98.31 42 PRO B C 1
ATOM 1471 O O . PRO B 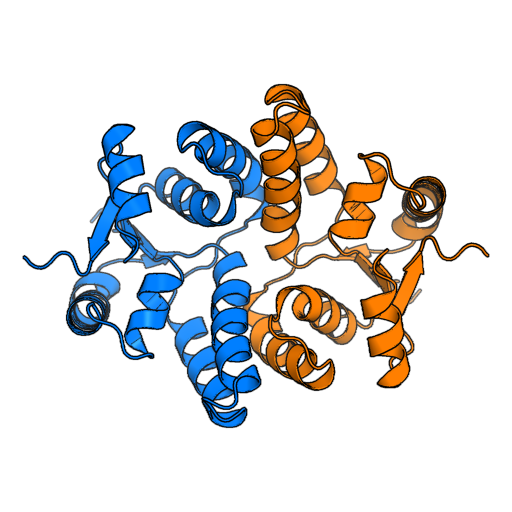1 42 ? 0.892 -3.061 -6.816 1 98.31 42 PRO B O 1
ATOM 1474 N N . ARG B 1 43 ? -0.333 -1.172 -6.883 1 96.38 43 ARG B N 1
ATOM 1475 C CA . ARG B 1 43 ? 0.815 -0.344 -6.531 1 96.38 43 ARG B CA 1
ATOM 1476 C C . ARG B 1 43 ? 1.246 -0.588 -5.086 1 96.38 43 ARG B C 1
ATOM 1478 O O . ARG B 1 43 ? 2.408 -0.375 -4.738 1 96.38 43 ARG B O 1
ATOM 1485 N N . LEU B 1 44 ? 0.298 -1.113 -4.266 1 97.25 44 LEU B N 1
ATOM 1486 C CA . LEU B 1 44 ? 0.661 -1.507 -2.908 1 97.25 44 LEU B CA 1
ATOM 1487 C C . LEU B 1 44 ? 1.816 -2.502 -2.92 1 97.25 44 LEU B C 1
ATOM 1489 O O . LEU B 1 44 ? 2.58 -2.584 -1.956 1 97.25 44 LEU B O 1
ATOM 1493 N N . PHE B 1 45 ? 2.023 -3.217 -3.996 1 98.56 45 PHE B N 1
ATOM 1494 C CA . PHE B 1 45 ? 3.109 -4.164 -4.223 1 98.56 45 PHE B CA 1
ATOM 1495 C C . PHE B 1 45 ? 4.457 -3.529 -3.902 1 98.56 45 PHE B C 1
ATOM 1497 O O . PHE B 1 45 ? 5.285 -4.133 -3.217 1 98.56 45 PHE B O 1
ATOM 1504 N N . ALA B 1 46 ? 4.695 -2.283 -4.348 1 98.69 46 ALA B N 1
ATOM 1505 C CA . ALA B 1 46 ? 5.965 -1.59 -4.145 1 98.69 46 ALA B CA 1
ATOM 1506 C C . ALA B 1 46 ? 6.258 -1.413 -2.656 1 98.69 46 ALA B C 1
ATOM 1508 O O . ALA B 1 46 ? 7.387 -1.636 -2.209 1 98.69 46 ALA B O 1
ATOM 1509 N N . ALA B 1 47 ? 5.254 -1.074 -1.908 1 98.31 47 ALA B N 1
ATOM 1510 C CA . ALA B 1 47 ? 5.43 -0.88 -0.471 1 98.31 47 ALA B CA 1
ATOM 1511 C C . ALA B 1 47 ? 5.641 -2.213 0.24 1 98.31 47 ALA B C 1
ATOM 1513 O O . ALA B 1 47 ? 6.41 -2.297 1.2 1 98.31 47 ALA B O 1
ATOM 1514 N N . GLU B 1 48 ? 4.941 -3.242 -0.24 1 98.5 48 GLU B N 1
ATOM 1515 C CA . GLU B 1 48 ? 5.066 -4.562 0.373 1 98.5 48 GLU B CA 1
ATOM 1516 C C . GLU B 1 48 ? 6.473 -5.121 0.197 1 98.5 48 GLU B C 1
ATOM 1518 O O . GLU B 1 48 ? 7.098 -5.559 1.164 1 98.5 48 GLU B O 1
ATOM 1523 N N . VAL B 1 49 ? 6.984 -5.078 -0.978 1 98.69 49 VAL B N 1
ATOM 1524 C CA . VAL B 1 49 ? 8.289 -5.676 -1.221 1 98.69 49 VAL B CA 1
ATOM 1525 C C . VAL B 1 49 ? 9.375 -4.824 -0.567 1 98.69 49 VAL B C 1
ATOM 1527 O O . VAL B 1 49 ? 10.344 -5.359 -0.018 1 98.69 49 VAL B O 1
ATOM 1530 N N . ALA B 1 50 ? 9.242 -3.488 -0.597 1 98.75 50 ALA B N 1
ATOM 1531 C CA . ALA B 1 50 ? 10.18 -2.617 0.113 1 98.75 50 ALA B CA 1
ATOM 1532 C C . ALA B 1 50 ? 10.195 -2.934 1.606 1 98.75 50 ALA B C 1
ATOM 1534 O O . ALA B 1 50 ? 11.258 -2.963 2.229 1 98.75 50 ALA B O 1
ATOM 1535 N N . SER B 1 51 ? 9.039 -3.189 2.137 1 98.62 51 SER B N 1
ATOM 1536 C CA . SER B 1 51 ? 8.93 -3.416 3.574 1 98.62 51 SER B CA 1
ATOM 1537 C C . SER B 1 51 ? 9.57 -4.742 3.971 1 98.62 51 SER B C 1
ATOM 1539 O O . SER B 1 51 ? 10.195 -4.848 5.031 1 98.62 51 SER B O 1
ATOM 1541 N N . VAL B 1 52 ? 9.359 -5.797 3.195 1 98.56 52 VAL B N 1
ATOM 1542 C CA . VAL B 1 52 ? 9.977 -7.09 3.484 1 98.56 52 VAL B CA 1
ATOM 1543 C C . VAL B 1 52 ? 11.5 -6.957 3.451 1 98.56 52 VAL B C 1
ATOM 1545 O O . VAL B 1 52 ? 12.188 -7.449 4.344 1 98.56 52 VAL B O 1
ATOM 1548 N N . LEU B 1 53 ? 12.016 -6.262 2.457 1 98.75 53 LEU B N 1
ATOM 1549 C CA . LEU B 1 53 ? 13.453 -6.062 2.352 1 98.75 53 LEU B CA 1
ATOM 1550 C C . LEU B 1 53 ? 13.969 -5.199 3.498 1 98.75 53 LEU B C 1
ATOM 1552 O O . LEU B 1 53 ? 15.031 -5.469 4.055 1 98.75 53 LEU B O 1
ATOM 1556 N N . ARG B 1 54 ? 13.203 -4.211 3.873 1 98.69 54 ARG B N 1
ATOM 1557 C CA . ARG B 1 54 ? 13.562 -3.369 5.012 1 98.69 54 ARG B CA 1
ATOM 1558 C C . ARG B 1 54 ? 13.672 -4.195 6.289 1 98.69 54 ARG B C 1
ATOM 1560 O O . ARG B 1 54 ? 14.602 -3.998 7.078 1 98.69 54 ARG B O 1
ATOM 1567 N N . ALA B 1 55 ? 12.773 -5.07 6.422 1 98.69 55 ALA B N 1
ATOM 1568 C CA . ALA B 1 55 ? 12.766 -5.914 7.617 1 98.69 55 ALA B CA 1
ATOM 1569 C C . ALA B 1 55 ? 14.031 -6.766 7.691 1 98.69 55 ALA B C 1
ATOM 1571 O O . ALA B 1 55 ? 14.578 -6.984 8.773 1 98.69 55 ALA B O 1
ATOM 1572 N N . LEU B 1 56 ? 14.469 -7.254 6.582 1 98.56 56 LEU B N 1
ATOM 1573 C CA . LEU B 1 56 ? 15.688 -8.062 6.539 1 98.56 56 LEU B CA 1
ATOM 1574 C C . LEU B 1 56 ? 16.906 -7.227 6.895 1 98.56 56 LEU B C 1
ATOM 1576 O O . LEU B 1 56 ? 17.797 -7.691 7.621 1 98.56 56 LEU B O 1
ATOM 1580 N N . VAL B 1 57 ? 16.953 -5.98 6.457 1 98.44 57 VAL B N 1
ATOM 1581 C CA . VAL B 1 57 ? 18.047 -5.074 6.789 1 98.44 57 VAL B CA 1
ATOM 1582 C C . VAL B 1 57 ? 18 -4.73 8.273 1 98.44 57 VAL B C 1
ATOM 1584 O O . VAL B 1 57 ? 19.031 -4.758 8.961 1 98.44 57 VAL B O 1
ATOM 1587 N N . PHE B 1 58 ? 16.828 -4.469 8.711 1 98.19 58 PHE B N 1
ATOM 1588 C CA . PHE B 1 58 ? 16.625 -4.109 10.109 1 98.19 58 PHE B CA 1
ATOM 1589 C C . PHE B 1 58 ? 17.125 -5.215 11.039 1 98.19 58 PHE B C 1
ATOM 1591 O O . PHE B 1 58 ? 17.688 -4.938 12.086 1 98.19 58 PHE B O 1
ATOM 1598 N N . ALA B 1 59 ? 16.906 -6.43 10.586 1 98.12 59 ALA B N 1
ATOM 1599 C CA . ALA B 1 59 ? 17.281 -7.609 11.359 1 98.12 59 ALA B CA 1
ATOM 1600 C C . ALA B 1 59 ? 18.75 -7.977 11.109 1 98.12 59 ALA B C 1
ATOM 1602 O O . ALA B 1 59 ? 19.219 -9.008 11.594 1 98.12 59 ALA B O 1
ATOM 1603 N N . ARG B 1 60 ? 19.453 -7.203 10.359 1 97.88 60 ARG B N 1
ATOM 1604 C CA . ARG B 1 60 ? 20.859 -7.406 10.023 1 97.88 60 ARG B CA 1
ATOM 1605 C C . ARG B 1 60 ? 21.062 -8.719 9.273 1 97.88 60 ARG B C 1
ATOM 1607 O O . ARG B 1 60 ? 22.094 -9.367 9.422 1 97.88 60 ARG B O 1
ATOM 1614 N N . ARG B 1 61 ? 20.094 -9.109 8.477 1 98.31 61 ARG B N 1
ATOM 1615 C CA . ARG B 1 61 ? 20.172 -10.328 7.668 1 98.31 61 ARG B CA 1
ATOM 1616 C C . ARG B 1 61 ? 20.484 -9.992 6.215 1 98.31 61 ARG B C 1
ATOM 1618 O O . ARG B 1 61 ? 20.703 -10.891 5.398 1 98.31 61 ARG B O 1
ATOM 1625 N N . MET B 1 62 ? 20.578 -8.719 5.922 1 98.31 62 MET B N 1
ATOM 1626 C CA . MET B 1 62 ? 20.844 -8.227 4.57 1 98.31 62 MET B CA 1
ATOM 1627 C C . MET B 1 62 ? 21.469 -6.836 4.609 1 98.31 62 MET B C 1
ATOM 1629 O O . MET B 1 62 ? 21.078 -6.004 5.434 1 98.31 62 MET B O 1
ATOM 1633 N N . ALA B 1 63 ? 22.375 -6.617 3.77 1 98.25 63 ALA B N 1
ATOM 1634 C CA . ALA B 1 63 ? 22.953 -5.285 3.664 1 98.25 63 ALA B CA 1
ATOM 1635 C C . ALA B 1 63 ? 22.016 -4.32 2.963 1 98.25 63 ALA B C 1
ATOM 1637 O O . ALA B 1 63 ? 21.234 -4.723 2.088 1 98.25 63 ALA B O 1
ATOM 1638 N N . GLN B 1 64 ? 22.125 -3.062 3.324 1 97.62 64 GLN B N 1
ATOM 1639 C CA . GLN B 1 64 ? 21.297 -2.021 2.723 1 97.62 64 GLN B CA 1
ATOM 1640 C C . GLN B 1 64 ? 21.453 -2.01 1.204 1 97.62 64 GLN B C 1
ATOM 1642 O O . GLN B 1 64 ? 20.453 -1.916 0.477 1 97.62 64 GLN B O 1
ATOM 1647 N N . GLY B 1 65 ? 22.656 -2.039 0.733 1 98.12 65 GLY B N 1
ATOM 1648 C CA . GLY B 1 65 ? 22.906 -2.033 -0.7 1 98.12 65 GLY B CA 1
ATOM 1649 C C . GLY B 1 65 ? 22.266 -3.213 -1.42 1 98.12 65 GLY B C 1
ATOM 1650 O O . GLY B 1 65 ? 21.734 -3.061 -2.52 1 98.12 65 GLY B O 1
ATOM 1651 N N . GLU B 1 66 ? 22.359 -4.398 -0.825 1 98.44 66 GLU B N 1
ATOM 1652 C CA . GLU B 1 66 ? 21.734 -5.586 -1.396 1 98.44 66 GLU B CA 1
ATOM 1653 C C . GLU B 1 66 ? 20.219 -5.422 -1.466 1 98.44 66 GLU B C 1
ATOM 1655 O O . GLU B 1 66 ? 19.594 -5.781 -2.469 1 98.44 66 GLU B O 1
ATOM 1660 N N . ALA B 1 67 ? 19.656 -4.887 -0.409 1 98.62 67 ALA B N 1
ATOM 1661 C CA . ALA B 1 67 ? 18.219 -4.641 -0.381 1 98.62 67 ALA B CA 1
ATOM 1662 C C . ALA B 1 67 ? 17.797 -3.695 -1.506 1 98.62 67 ALA B C 1
ATOM 1664 O O . ALA B 1 67 ? 16.781 -3.912 -2.158 1 98.62 67 ALA B O 1
ATOM 1665 N N . GLU B 1 68 ? 18.562 -2.668 -1.708 1 98.56 68 GLU B N 1
ATOM 1666 C CA . GLU B 1 68 ? 18.266 -1.703 -2.762 1 98.56 68 GLU B CA 1
ATOM 1667 C C . GLU B 1 68 ? 18.328 -2.355 -4.141 1 98.56 68 GLU B C 1
ATOM 1669 O O . GLU B 1 68 ? 17.484 -2.098 -4.996 1 98.56 68 GLU B O 1
ATOM 1674 N N . GLU B 1 69 ? 19.266 -3.217 -4.363 1 98.5 69 GLU B N 1
ATOM 1675 C CA . GLU B 1 69 ? 19.406 -3.928 -5.633 1 98.5 69 GLU B CA 1
ATOM 1676 C C . GLU B 1 69 ? 18.219 -4.875 -5.859 1 98.5 69 GLU B C 1
ATOM 1678 O O . GLU B 1 69 ? 17.656 -4.914 -6.953 1 98.5 69 GLU B O 1
ATOM 1683 N N . LEU B 1 70 ? 17.938 -5.605 -4.848 1 98.56 70 LEU B N 1
ATOM 1684 C CA . LEU B 1 70 ? 16.828 -6.547 -4.969 1 98.56 70 LEU B CA 1
ATOM 1685 C C . LEU B 1 70 ? 15.508 -5.812 -5.191 1 98.56 70 LEU B C 1
ATOM 1687 O O . LEU B 1 70 ? 14.656 -6.281 -5.949 1 98.56 70 LEU B O 1
ATOM 1691 N N . LEU B 1 71 ? 15.359 -4.676 -4.547 1 98.75 71 LEU B N 1
ATOM 1692 C CA . LEU B 1 71 ? 14.156 -3.875 -4.73 1 98.75 71 LEU B CA 1
ATOM 1693 C C . LEU B 1 71 ? 14.008 -3.436 -6.184 1 98.75 71 LEU B C 1
ATOM 1695 O O . LEU B 1 71 ? 12.922 -3.506 -6.754 1 98.75 71 LEU B O 1
ATOM 1699 N N . GLU B 1 72 ? 15.047 -2.99 -6.766 1 98.31 72 GLU B N 1
ATOM 1700 C CA . GLU B 1 72 ? 15.023 -2.562 -8.164 1 98.31 72 GLU B CA 1
ATOM 1701 C C . GLU B 1 72 ? 14.625 -3.713 -9.086 1 98.31 72 GLU B C 1
ATOM 1703 O O . GLU B 1 72 ? 13.828 -3.527 -10.008 1 98.31 72 GLU B O 1
ATOM 1708 N N . ILE B 1 73 ? 15.141 -4.883 -8.82 1 98.12 73 ILE B N 1
ATOM 1709 C CA . ILE B 1 73 ? 14.805 -6.07 -9.602 1 98.12 73 ILE B CA 1
ATOM 1710 C C . ILE B 1 73 ? 13.312 -6.367 -9.469 1 98.12 73 ILE B C 1
ATOM 1712 O O . ILE B 1 73 ? 12.625 -6.578 -10.477 1 98.12 73 ILE B O 1
ATOM 1716 N N . LEU B 1 74 ? 12.836 -6.34 -8.281 1 98.62 74 LEU B N 1
ATOM 1717 C CA . LEU B 1 74 ? 11.445 -6.668 -8 1 98.62 74 LEU B CA 1
ATOM 1718 C C . LEU B 1 74 ? 10.5 -5.68 -8.688 1 98.62 74 LEU B C 1
ATOM 1720 O O . LEU B 1 74 ? 9.461 -6.074 -9.211 1 98.62 74 LEU B O 1
ATOM 1724 N N . LEU B 1 75 ? 10.891 -4.406 -8.703 1 98.44 75 LEU B N 1
ATOM 1725 C CA . LEU B 1 75 ? 10.023 -3.361 -9.25 1 98.44 75 LEU B CA 1
ATOM 1726 C C . LEU B 1 75 ? 10 -3.426 -10.773 1 98.44 75 LEU B C 1
ATOM 1728 O O . LEU B 1 75 ? 9.133 -2.816 -11.406 1 98.44 75 LEU B O 1
ATOM 1732 N N . GLU B 1 76 ? 10.836 -4.215 -11.352 1 97.5 76 GLU B N 1
ATOM 1733 C CA . GLU B 1 76 ? 10.898 -4.348 -12.805 1 97.5 76 GLU B CA 1
ATOM 1734 C C . GLU B 1 76 ? 10.141 -5.586 -13.281 1 97.5 76 GLU B C 1
ATOM 1736 O O . GLU B 1 76 ? 9.914 -5.754 -14.477 1 97.5 76 GLU B O 1
ATOM 1741 N N . LEU B 1 77 ? 9.734 -6.375 -12.383 1 97.5 77 LEU B N 1
ATOM 1742 C CA . LEU B 1 77 ? 9.086 -7.633 -12.742 1 97.5 77 LEU B CA 1
ATOM 1743 C C . LEU B 1 77 ? 7.719 -7.383 -13.367 1 97.5 77 LEU B C 1
ATOM 1745 O O . LEU B 1 77 ? 7.402 -7.938 -14.422 1 97.5 77 LEU B O 1
ATOM 1749 N N . PRO B 1 78 ? 6.855 -6.598 -12.742 1 98.19 78 PRO B N 1
ATOM 1750 C CA . PRO B 1 78 ? 5.531 -6.395 -13.344 1 98.19 78 PRO B CA 1
ATOM 1751 C C . PRO B 1 78 ? 5.582 -5.551 -14.609 1 98.19 78 PRO B C 1
ATOM 1753 O O . PRO B 1 78 ? 6.422 -4.656 -14.734 1 98.19 78 PRO B O 1
ATOM 1756 N N . ASP B 1 79 ? 4.672 -5.859 -15.469 1 98.06 79 ASP B N 1
ATOM 1757 C CA . ASP B 1 79 ? 4.508 -5.031 -16.656 1 98.06 79 ASP B CA 1
ATOM 1758 C C . ASP B 1 79 ? 3.693 -3.777 -16.344 1 98.06 79 ASP B C 1
ATOM 1760 O O . ASP B 1 79 ? 3.887 -2.734 -16.969 1 98.06 79 ASP B O 1
ATOM 1764 N N . ARG B 1 80 ? 2.785 -3.934 -15.422 1 97.94 80 ARG B N 1
ATOM 1765 C CA . ARG B 1 80 ? 1.84 -2.854 -15.156 1 97.94 80 ARG B CA 1
ATOM 1766 C C . ARG B 1 80 ? 1.499 -2.779 -13.672 1 97.94 80 ARG B C 1
ATOM 1768 O O . ARG B 1 80 ? 1.389 -3.809 -13 1 97.94 80 ARG B O 1
ATOM 1775 N N . PHE B 1 81 ? 1.36 -1.578 -13.227 1 98.06 81 PHE B N 1
ATOM 1776 C CA . PHE B 1 81 ? 0.847 -1.265 -11.898 1 98.06 81 PHE B CA 1
ATOM 1777 C C . PHE B 1 81 ? -0.563 -0.693 -11.984 1 98.06 81 PHE B C 1
ATOM 1779 O O . PHE B 1 81 ? -0.853 0.131 -12.859 1 98.06 81 PHE B O 1
ATOM 1786 N N . ALA B 1 82 ? -1.411 -1.133 -11.109 1 97.69 82 ALA B N 1
ATOM 1787 C CA . ALA B 1 82 ? -2.803 -0.688 -11.125 1 97.69 82 ALA B CA 1
ATOM 1788 C C . ALA B 1 82 ? -2.961 0.646 -10.398 1 97.69 82 ALA B C 1
ATOM 1790 O O . ALA B 1 82 ? -2.016 1.136 -9.773 1 97.69 82 ALA B O 1
ATOM 1791 N N . GLU B 1 83 ? -4.156 1.236 -10.633 1 96.38 83 GLU B N 1
ATOM 1792 C CA . GLU B 1 83 ? -4.613 2.346 -9.805 1 96.38 83 GLU B CA 1
ATOM 1793 C C . GLU B 1 83 ? -5.41 1.845 -8.602 1 96.38 83 GLU B C 1
ATOM 1795 O O . GLU B 1 83 ? -6.609 1.585 -8.711 1 96.38 83 GLU B O 1
ATOM 1800 N N . ASP B 1 84 ? -4.773 1.83 -7.465 1 96.25 84 ASP B N 1
ATOM 1801 C CA . ASP B 1 84 ? -5.312 1.116 -6.312 1 96.25 84 ASP B CA 1
ATOM 1802 C C . ASP B 1 84 ? -6.602 1.765 -5.82 1 96.25 84 ASP B C 1
ATOM 1804 O O . ASP B 1 84 ? -7.484 1.082 -5.293 1 96.25 84 ASP B O 1
ATOM 1808 N N . GLU B 1 85 ? -6.711 3.057 -6.008 1 96.19 85 GLU B N 1
ATOM 1809 C CA . GLU B 1 85 ? -7.91 3.75 -5.539 1 96.19 85 GLU B CA 1
ATOM 1810 C C . GLU B 1 85 ? -9.148 3.256 -6.277 1 96.19 85 GLU B C 1
ATOM 1812 O O . GLU B 1 85 ? -10.258 3.283 -5.727 1 96.19 85 GLU B O 1
ATOM 1817 N N . ALA B 1 86 ? -8.984 2.781 -7.469 1 97.12 86 ALA B N 1
ATOM 1818 C CA . ALA B 1 86 ? -10.102 2.256 -8.25 1 97.12 86 ALA B CA 1
ATOM 1819 C C . ALA B 1 86 ? -10.453 0.838 -7.816 1 97.12 86 ALA B C 1
ATOM 1821 O O . ALA B 1 86 ? -11.531 0.334 -8.141 1 97.12 86 ALA B O 1
ATOM 1822 N N . LEU B 1 87 ? -9.594 0.165 -7.09 1 98.44 87 LEU B N 1
ATOM 1823 C CA . LEU B 1 87 ? -9.781 -1.218 -6.664 1 98.44 87 LEU B CA 1
ATOM 1824 C C . LEU B 1 87 ? -10.336 -1.281 -5.246 1 98.44 87 LEU B C 1
ATOM 1826 O O . LEU B 1 87 ? -10.805 -2.334 -4.805 1 98.44 87 LEU B O 1
ATOM 1830 N N . ALA B 1 88 ? -10.312 -0.198 -4.539 1 98.62 88 ALA B N 1
ATOM 1831 C CA . ALA B 1 88 ? -10.414 -0.181 -3.082 1 98.62 88 ALA B CA 1
ATOM 1832 C C . ALA B 1 88 ? -11.773 -0.709 -2.623 1 98.62 88 ALA B C 1
ATOM 1834 O O . ALA B 1 88 ? -11.852 -1.512 -1.69 1 98.62 88 ALA B O 1
ATOM 1835 N N . LEU B 1 89 ? -12.82 -0.299 -3.25 1 98.38 89 LEU B N 1
ATOM 1836 C CA . LEU B 1 89 ? -14.148 -0.743 -2.84 1 98.38 89 LEU B CA 1
ATOM 1837 C C . LEU B 1 89 ? -14.305 -2.246 -3.039 1 98.38 89 LEU B C 1
ATOM 1839 O O . LEU B 1 89 ? -14.805 -2.945 -2.154 1 98.38 89 LEU B O 1
ATOM 1843 N N . ARG B 1 90 ? -13.938 -2.721 -4.172 1 98.44 90 ARG B N 1
ATOM 1844 C CA . ARG B 1 90 ? -14.008 -4.152 -4.441 1 98.44 90 ARG B CA 1
ATOM 1845 C C . ARG B 1 90 ? -13.117 -4.938 -3.484 1 98.44 90 ARG B C 1
ATOM 1847 O O . ARG B 1 90 ? -13.492 -6.012 -3.02 1 98.44 90 ARG B O 1
ATOM 1854 N N . ALA B 1 91 ? -11.922 -4.371 -3.207 1 98.81 91 ALA B N 1
ATOM 1855 C CA . ALA B 1 91 ? -11.008 -5.02 -2.264 1 98.81 91 ALA B CA 1
ATOM 1856 C C . ALA B 1 91 ? -11.633 -5.105 -0.874 1 98.81 91 ALA B C 1
ATOM 1858 O O . ALA B 1 91 ? -11.508 -6.129 -0.195 1 98.81 91 ALA B O 1
ATOM 1859 N N . LEU B 1 92 ? -12.281 -4.062 -0.491 1 98.75 92 LEU B N 1
ATOM 1860 C CA . LEU B 1 92 ? -12.961 -4.059 0.798 1 98.75 92 LEU B CA 1
ATOM 1861 C C . LEU B 1 92 ? -14.016 -5.164 0.859 1 98.75 92 LEU B C 1
ATOM 1863 O O . LEU B 1 92 ? -14.109 -5.883 1.857 1 98.75 92 LEU B O 1
ATOM 1867 N N . ARG B 1 93 ? -14.766 -5.34 -0.175 1 98.38 93 ARG B N 1
ATOM 1868 C CA . ARG B 1 93 ? -15.797 -6.371 -0.244 1 98.38 93 ARG B CA 1
ATOM 1869 C C . ARG B 1 93 ? -15.18 -7.762 -0.23 1 98.38 93 ARG B C 1
ATOM 1871 O O . ARG B 1 93 ? -15.656 -8.648 0.48 1 98.38 93 ARG B O 1
ATOM 1878 N N . TRP B 1 94 ? -14.125 -7.938 -0.966 1 98.5 94 TRP B N 1
ATOM 1879 C CA . TRP B 1 94 ? -13.453 -9.227 -0.997 1 98.5 94 TRP B CA 1
ATOM 1880 C C . TRP B 1 94 ? -12.875 -9.578 0.373 1 98.5 94 TRP B C 1
ATOM 1882 O O . TRP B 1 94 ? -12.953 -10.727 0.813 1 98.5 94 TRP B O 1
ATOM 1892 N N . ALA B 1 95 ? -12.227 -8.594 0.992 1 98.5 95 ALA B N 1
ATOM 1893 C CA . ALA B 1 95 ? -11.695 -8.852 2.328 1 98.5 95 ALA B CA 1
ATOM 1894 C C . ALA B 1 95 ? -12.789 -9.367 3.262 1 98.5 95 ALA B C 1
ATOM 1896 O O . ALA B 1 95 ? -12.539 -10.266 4.074 1 98.5 95 ALA B O 1
ATOM 1897 N N . GLY B 1 96 ? -13.938 -8.797 3.143 1 97.5 96 GLY B N 1
ATOM 1898 C CA . GLY B 1 96 ? -15.078 -9.281 3.9 1 97.5 96 GLY B CA 1
ATOM 1899 C C . GLY B 1 96 ? -15.461 -10.703 3.553 1 97.5 96 GLY B C 1
ATOM 1900 O O . GLY B 1 96 ? -15.648 -11.539 4.441 1 97.5 96 GLY B O 1
ATOM 1901 N N . ALA B 1 97 ? -15.609 -10.969 2.289 1 97.06 97 ALA B N 1
ATOM 1902 C CA . ALA B 1 97 ? -15.992 -12.297 1.814 1 97.06 97 ALA B CA 1
ATOM 1903 C C . ALA B 1 97 ? -14.984 -13.352 2.258 1 97.06 97 ALA B C 1
ATOM 1905 O O . ALA B 1 97 ? -15.352 -14.5 2.523 1 97.06 97 ALA B O 1
ATOM 1906 N N . LEU B 1 98 ? -13.75 -12.961 2.459 1 97.19 98 LEU B N 1
ATOM 1907 C CA . LEU B 1 98 ? -12.664 -13.883 2.791 1 97.19 98 LEU B CA 1
ATOM 1908 C C . LEU B 1 98 ? -12.461 -13.961 4.301 1 97.19 98 LEU B C 1
ATOM 1910 O O . LEU B 1 98 ? -11.594 -14.695 4.777 1 97.19 98 LEU B O 1
ATOM 1914 N N . GLY B 1 99 ? -13.18 -13.164 5.035 1 96.06 99 GLY B N 1
ATOM 1915 C CA . GLY B 1 99 ? -13.062 -13.164 6.484 1 96.06 99 GLY B CA 1
ATOM 1916 C C . GLY B 1 99 ? -11.75 -12.586 6.977 1 96.06 99 GLY B C 1
ATOM 1917 O O . GLY B 1 99 ? -11.242 -12.977 8.031 1 96.06 99 GLY B O 1
ATOM 1918 N N . GLN B 1 100 ? -11.227 -11.688 6.215 1 97 100 GLN B N 1
ATOM 1919 C CA . GLN B 1 100 ? -9.93 -11.109 6.559 1 97 100 GLN B CA 1
ATOM 1920 C C . GLN B 1 100 ? -10.094 -9.844 7.391 1 97 100 GLN B C 1
ATOM 1922 O O . GLN B 1 100 ? -11.016 -9.055 7.156 1 97 100 GLN B O 1
ATOM 1927 N N . LYS B 1 101 ? -9.133 -9.555 8.266 1 97.38 101 LYS B N 1
ATOM 1928 C CA . LYS B 1 101 ? -9.125 -8.359 9.109 1 97.38 101 LYS B CA 1
ATOM 1929 C C . LYS B 1 101 ? -8.578 -7.156 8.344 1 97.38 101 LYS B C 1
ATOM 1931 O O . LYS B 1 101 ? -8.922 -6.016 8.656 1 97.38 101 LYS B O 1
ATOM 1936 N N . ARG B 1 102 ? -7.754 -7.418 7.305 1 96.94 102 ARG B N 1
ATOM 1937 C CA . ARG B 1 102 ? -7.156 -6.371 6.48 1 96.94 102 ARG B CA 1
ATOM 1938 C C . ARG B 1 102 ? -7.434 -6.617 5.004 1 96.94 102 ARG B C 1
ATOM 1940 O O . ARG B 1 102 ? -7.723 -7.742 4.598 1 96.94 102 ARG B O 1
ATOM 1947 N N . ALA B 1 103 ? -7.258 -5.602 4.242 1 98.06 103 ALA B N 1
ATOM 1948 C CA . ALA B 1 103 ? -7.691 -5.68 2.85 1 98.06 103 ALA B CA 1
ATOM 1949 C C . ALA B 1 103 ? -6.5 -5.871 1.914 1 98.06 103 ALA B C 1
ATOM 1951 O O . ALA B 1 103 ? -6.664 -5.926 0.692 1 98.06 103 ALA B O 1
ATOM 1952 N N . TYR B 1 104 ? -5.285 -6 2.381 1 97.56 104 TYR B N 1
ATOM 1953 C CA . TYR B 1 104 ? -4.078 -5.988 1.562 1 97.56 104 TYR B CA 1
ATOM 1954 C C . TYR B 1 104 ? -4.125 -7.09 0.507 1 97.56 104 TYR B C 1
ATOM 1956 O O . TYR B 1 104 ? -4.082 -6.809 -0.693 1 97.56 104 TYR B O 1
ATOM 1964 N N . ASP B 1 105 ? -4.391 -8.297 0.909 1 97.88 105 ASP B N 1
ATOM 1965 C CA . ASP B 1 105 ? -4.457 -9.406 -0.039 1 97.88 105 ASP B CA 1
ATOM 1966 C C . ASP B 1 105 ? -5.617 -9.219 -1.018 1 97.88 105 ASP B C 1
ATOM 1968 O O . ASP B 1 105 ? -5.52 -9.609 -2.184 1 97.88 105 ASP B O 1
ATOM 1972 N N . ALA B 1 106 ? -6.633 -8.641 -0.525 1 98.56 106 ALA B N 1
ATOM 1973 C CA . ALA B 1 106 ? -7.867 -8.492 -1.294 1 98.56 106 ALA B CA 1
ATOM 1974 C C . ALA B 1 106 ? -7.664 -7.535 -2.469 1 98.56 106 ALA B C 1
ATOM 1976 O O . ALA B 1 106 ? -8.414 -7.582 -3.449 1 98.56 106 ALA B O 1
ATOM 1977 N N . PHE B 1 107 ? -6.695 -6.645 -2.414 1 98.75 107 PHE B N 1
ATOM 1978 C CA . PHE B 1 107 ? -6.398 -5.77 -3.545 1 98.75 107 PHE B CA 1
ATOM 1979 C C . PHE B 1 107 ? -5.906 -6.578 -4.738 1 98.75 107 PHE B C 1
ATOM 1981 O O . PHE B 1 107 ? -6.23 -6.266 -5.887 1 98.75 107 PHE B O 1
ATOM 1988 N N . TYR B 1 108 ? -5.102 -7.602 -4.457 1 98.81 108 TYR B N 1
ATOM 1989 C CA . TYR B 1 108 ? -4.672 -8.484 -5.535 1 98.81 108 TYR B CA 1
ATOM 1990 C C . TYR B 1 108 ? -5.855 -9.242 -6.129 1 98.81 108 TYR B C 1
ATOM 1992 O O . TYR B 1 108 ? -5.949 -9.398 -7.348 1 98.81 108 TYR B O 1
ATOM 2000 N N . VAL B 1 109 ? -6.73 -9.656 -5.297 1 98.75 109 VAL B N 1
ATOM 2001 C CA . VAL B 1 109 ? -7.918 -10.391 -5.73 1 98.75 109 VAL B CA 1
ATOM 2002 C C . VAL B 1 109 ? -8.797 -9.484 -6.59 1 98.75 109 VAL B C 1
ATOM 2004 O O . VAL B 1 109 ? -9.227 -9.883 -7.676 1 98.75 109 VAL B O 1
ATOM 2007 N N . ALA B 1 110 ? -9.07 -8.297 -6.133 1 98.75 110 ALA B N 1
ATOM 2008 C CA . ALA B 1 110 ? -9.883 -7.336 -6.863 1 98.75 110 ALA B CA 1
ATOM 2009 C C . ALA B 1 110 ? -9.281 -7.027 -8.227 1 98.75 110 ALA B C 1
ATOM 2011 O O . ALA B 1 110 ? -10 -6.914 -9.227 1 98.75 110 ALA B O 1
ATOM 2012 N N . LEU B 1 111 ? -8 -6.883 -8.258 1 98.81 111 LEU B N 1
ATOM 2013 C CA . LEU B 1 111 ? -7.324 -6.598 -9.516 1 98.81 111 LEU B CA 1
ATOM 2014 C C . LEU B 1 111 ? -7.477 -7.762 -10.492 1 98.81 111 LEU B C 1
ATOM 2016 O O . LEU B 1 111 ? -7.766 -7.555 -11.672 1 98.81 111 LEU B O 1
ATOM 2020 N N . ALA B 1 112 ? -7.223 -8.984 -10 1 98.75 112 ALA B N 1
ATOM 2021 C CA . ALA B 1 112 ? -7.371 -10.164 -10.859 1 98.75 112 ALA B CA 1
ATOM 2022 C C . ALA B 1 112 ? -8.781 -10.25 -11.422 1 98.75 112 ALA B C 1
ATOM 2024 O O . ALA B 1 112 ? -8.969 -10.531 -12.609 1 98.75 112 ALA B O 1
ATOM 2025 N N . GLU B 1 113 ? -9.719 -10.039 -10.594 1 98.38 113 GLU B N 1
ATOM 2026 C CA . GLU B 1 113 ? -11.109 -10.047 -11.031 1 98.38 113 GLU B CA 1
ATOM 2027 C C . GLU B 1 113 ? -11.359 -8.992 -12.102 1 98.38 113 GLU B C 1
ATOM 2029 O O . GLU B 1 113 ? -11.977 -9.281 -13.133 1 98.38 113 GLU B O 1
ATOM 2034 N N . GLU B 1 114 ? -10.93 -7.82 -11.859 1 97.94 114 GLU B N 1
ATOM 2035 C CA . GLU B 1 114 ? -11.148 -6.711 -12.789 1 97.94 114 GLU B CA 1
ATOM 2036 C C . GLU B 1 114 ? -10.539 -7.008 -14.156 1 97.94 114 GLU B C 1
ATOM 2038 O O . GLU B 1 114 ? -11.141 -6.703 -15.188 1 97.94 114 GLU B O 1
ATOM 2043 N N . LYS B 1 115 ? -9.383 -7.633 -14.148 1 97.62 115 LYS B N 1
ATOM 2044 C CA . LYS B 1 115 ? -8.641 -7.82 -15.391 1 97.62 115 LYS B CA 1
ATOM 2045 C C . LYS B 1 115 ? -8.984 -9.156 -16.047 1 97.62 115 LYS B C 1
ATOM 2047 O O . LYS B 1 115 ? -8.555 -9.43 -17.172 1 97.62 115 LYS B O 1
ATOM 2052 N N . GLY B 1 116 ? -9.812 -9.898 -15.336 1 97.31 116 GLY B N 1
ATOM 2053 C CA . GLY B 1 116 ? -9.977 -11.258 -15.82 1 97.31 116 GLY B CA 1
ATOM 2054 C C . GLY B 1 116 ? -8.68 -12.047 -15.836 1 97.31 116 GLY B C 1
ATOM 2055 O O . GLY B 1 116 ? -8.398 -12.773 -16.797 1 97.31 116 GLY B O 1
ATOM 2056 N N . ALA B 1 117 ? -7.875 -11.883 -14.82 1 98.38 117 ALA B N 1
ATOM 2057 C CA . ALA B 1 117 ? -6.531 -12.453 -14.758 1 98.38 117 ALA B CA 1
ATOM 2058 C C . ALA B 1 117 ? -6.488 -13.68 -13.844 1 98.38 117 ALA B C 1
ATOM 2060 O O . ALA B 1 117 ? -7.406 -13.891 -13.047 1 98.38 117 ALA B O 1
ATOM 2061 N N . GLN B 1 118 ? -5.445 -14.461 -13.984 1 97.94 118 GLN B N 1
ATOM 2062 C CA . GLN B 1 118 ? -5.102 -15.469 -12.992 1 97.94 118 GLN B CA 1
ATOM 2063 C C . GLN B 1 118 ? -4.246 -14.875 -11.883 1 97.94 118 GLN B C 1
ATOM 2065 O O . GLN B 1 118 ? -3.252 -14.195 -12.148 1 97.94 118 GLN B O 1
ATOM 2070 N N . LEU B 1 119 ? -4.719 -15.109 -10.688 1 98.56 119 LEU B N 1
ATOM 2071 C CA . LEU B 1 119 ? -3.943 -14.688 -9.523 1 98.56 119 LEU B CA 1
ATOM 2072 C C . LEU B 1 119 ? -2.955 -15.773 -9.109 1 98.56 119 LEU B C 1
ATOM 2074 O O . LEU B 1 119 ? -3.352 -16.906 -8.82 1 98.56 119 LEU B O 1
ATOM 2078 N N . LEU B 1 120 ? -1.672 -15.461 -9.109 1 98.25 120 LEU B N 1
ATOM 2079 C CA . LEU B 1 120 ? -0.614 -16.359 -8.664 1 98.25 120 LEU B CA 1
ATOM 2080 C C . LEU B 1 120 ? -0.105 -15.953 -7.281 1 98.25 120 LEU B C 1
ATOM 2082 O O . LEU B 1 120 ? 0.228 -14.789 -7.059 1 98.25 120 LEU B O 1
ATOM 2086 N N . THR B 1 121 ? -0.052 -16.875 -6.418 1 98.06 121 THR B N 1
ATOM 2087 C CA . THR B 1 121 ? 0.359 -16.625 -5.039 1 98.06 121 THR B CA 1
ATOM 2088 C C . THR B 1 121 ? 1.079 -17.844 -4.465 1 98.06 121 THR B C 1
ATOM 2090 O O . THR B 1 121 ? 0.953 -18.953 -4.988 1 98.06 121 THR B O 1
ATOM 2093 N N . VAL B 1 122 ? 1.916 -17.594 -3.408 1 97.12 122 VAL B N 1
ATOM 2094 C CA . VAL B 1 122 ? 2.484 -18.719 -2.66 1 97.12 122 VAL B CA 1
ATOM 2095 C C . VAL B 1 122 ? 1.757 -18.875 -1.327 1 97.12 122 VAL B C 1
ATOM 2097 O O . VAL B 1 122 ? 2.105 -19.734 -0.519 1 97.12 122 VAL B O 1
ATOM 2100 N N . ASP B 1 123 ? 0.778 -18.047 -1.137 1 96.06 123 ASP B N 1
ATOM 2101 C CA . ASP B 1 123 ? -0.048 -18.125 0.064 1 96.06 123 ASP B CA 1
ATOM 2102 C C . ASP B 1 123 ? -1.163 -19.156 -0.105 1 96.06 123 ASP B C 1
ATOM 2104 O O . ASP B 1 123 ? -2.244 -18.828 -0.599 1 96.06 123 ASP B O 1
ATOM 2108 N N . LEU B 1 124 ? -0.938 -20.312 0.469 1 94.94 124 LEU B N 1
ATOM 2109 C CA . LEU B 1 124 ? -1.89 -21.406 0.33 1 94.94 124 LEU B CA 1
ATOM 2110 C C . LEU B 1 124 ? -3.195 -21.094 1.048 1 94.94 124 LEU B C 1
ATOM 2112 O O . LEU B 1 124 ? -4.27 -21.5 0.599 1 94.94 124 LEU B O 1
ATOM 2116 N N . LYS B 1 125 ? -3.086 -20.422 2.121 1 95.19 125 LYS B N 1
ATOM 2117 C CA . LYS B 1 125 ? -4.285 -20.047 2.871 1 95.19 125 LYS B CA 1
ATOM 2118 C C . LYS B 1 125 ? -5.195 -19.141 2.041 1 95.19 125 LYS B C 1
ATOM 2120 O O . LYS B 1 125 ? -6.414 -19.344 2.01 1 95.19 125 LYS B O 1
ATOM 2125 N N . LEU B 1 126 ? -4.66 -18.219 1.357 1 97.12 126 LEU B N 1
ATOM 2126 C CA . LEU B 1 126 ? -5.43 -17.328 0.488 1 97.12 126 LEU B CA 1
ATOM 2127 C C . LEU B 1 126 ? -6.047 -18.109 -0.669 1 97.12 126 LEU B C 1
ATOM 2129 O O . LEU B 1 126 ? -7.223 -17.922 -0.986 1 97.12 126 LEU B O 1
ATOM 2133 N N . ALA B 1 127 ? -5.273 -18.938 -1.3 1 96.94 127 ALA B N 1
ATOM 2134 C CA . ALA B 1 127 ? -5.766 -19.719 -2.426 1 96.94 127 ALA B CA 1
ATOM 2135 C C . ALA B 1 127 ? -6.941 -20.594 -2.008 1 96.94 127 ALA B C 1
ATOM 2137 O O . ALA B 1 127 ? -7.961 -20.656 -2.699 1 96.94 127 ALA B O 1
ATOM 2138 N N . HIS B 1 128 ? -6.809 -21.234 -0.86 1 95.75 128 HIS B N 1
ATOM 2139 C CA . HIS B 1 128 ? -7.871 -22.094 -0.355 1 95.75 128 HIS B CA 1
ATOM 2140 C C . HIS B 1 128 ? -9.141 -21.297 -0.067 1 95.75 128 HIS B C 1
ATOM 2142 O O . HIS B 1 128 ? -10.242 -21.75 -0.377 1 95.75 128 HIS B O 1
ATOM 2148 N N . ALA B 1 129 ? -8.961 -20.172 0.531 1 96.81 129 ALA B N 1
ATOM 2149 C CA . ALA B 1 129 ? -10.094 -19.312 0.846 1 96.81 129 ALA B CA 1
ATOM 2150 C C . ALA B 1 129 ? -10.828 -18.891 -0.424 1 96.81 129 ALA B C 1
ATOM 2152 O O . ALA B 1 129 ? -12.062 -18.844 -0.455 1 96.81 129 ALA B O 1
ATOM 2153 N N . LEU B 1 130 ? -10.078 -18.578 -1.428 1 97.88 130 LEU B N 1
ATOM 2154 C CA . LEU B 1 130 ? -10.672 -18.141 -2.689 1 97.88 130 LEU B CA 1
ATOM 2155 C C . LEU B 1 130 ? -11.398 -19.312 -3.371 1 97.88 130 LEU B C 1
ATOM 2157 O O . LEU B 1 130 ? -12.484 -19.125 -3.918 1 97.88 130 LEU B O 1
ATOM 2161 N N . HIS B 1 131 ? -10.812 -20.469 -3.305 1 96.19 131 HIS B N 1
ATOM 2162 C CA . HIS B 1 131 ? -11.477 -21.656 -3.848 1 96.19 131 HIS B CA 1
ATOM 2163 C C . HIS B 1 131 ? -12.797 -21.922 -3.127 1 96.19 131 HIS B C 1
ATOM 2165 O O . HIS B 1 131 ? -13.797 -22.266 -3.762 1 96.19 131 HIS B O 1
ATOM 2171 N N . ALA B 1 132 ? -12.742 -21.828 -1.866 1 96 132 ALA B N 1
ATOM 2172 C CA . ALA B 1 132 ? -13.945 -22.031 -1.063 1 96 132 ALA B CA 1
ATOM 2173 C C . ALA B 1 132 ? -15.047 -21.047 -1.456 1 96 132 ALA B C 1
ATOM 2175 O O . ALA B 1 132 ? -16.234 -21.344 -1.302 1 96 132 ALA B O 1
ATOM 2176 N N . GLN B 1 133 ? -14.656 -19.891 -1.994 1 95.94 133 GLN B N 1
ATOM 2177 C CA . GLN B 1 133 ? -15.609 -18.875 -2.453 1 95.94 133 GLN B CA 1
ATOM 2178 C C . GLN B 1 133 ? -16.016 -19.125 -3.906 1 95.94 133 GLN B C 1
ATOM 2180 O O . GLN B 1 133 ? -16.703 -18.297 -4.512 1 95.94 133 GLN B O 1
ATOM 2185 N N . GLY B 1 134 ? -15.484 -20.234 -4.5 1 96 134 GLY B N 1
ATOM 2186 C C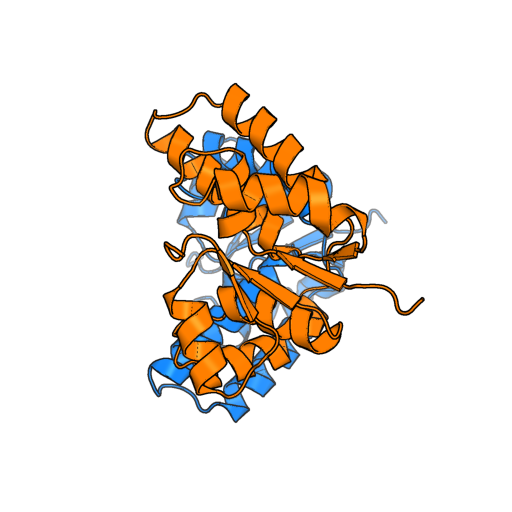A . GLY B 1 134 ? -15.82 -20.594 -5.871 1 96 134 GLY B CA 1
ATOM 2187 C C . GLY B 1 134 ? -15 -19.844 -6.898 1 96 134 GLY B C 1
ATOM 2188 O O . GLY B 1 134 ? -15.398 -19.719 -8.062 1 96 134 GLY B O 1
ATOM 2189 N N . VAL B 1 135 ? -13.945 -19.266 -6.508 1 96.44 135 VAL B N 1
ATOM 2190 C CA . VAL B 1 135 ? -13.078 -18.516 -7.414 1 96.44 135 VAL B CA 1
ATOM 2191 C C . VAL B 1 135 ? -12.141 -19.469 -8.148 1 96.44 135 VAL B C 1
ATOM 2193 O O . VAL B 1 135 ? -11.266 -20.078 -7.535 1 96.44 135 VAL B O 1
ATOM 2196 N N . PRO B 1 136 ? -12.211 -19.547 -9.438 1 94.44 136 PRO B N 1
ATOM 2197 C CA . PRO B 1 136 ? -11.438 -20.547 -10.18 1 94.44 136 PRO B CA 1
ATOM 2198 C C . PRO B 1 136 ? -10.117 -20 -10.719 1 94.44 136 PRO B C 1
ATOM 2200 O O . PRO B 1 136 ? -9.312 -20.75 -11.273 1 94.44 136 PRO B O 1
ATOM 2203 N N . TRP B 1 137 ? -9.906 -18.734 -10.539 1 96.81 137 TRP B N 1
ATOM 2204 C CA . TRP B 1 137 ? -8.797 -18.109 -11.258 1 96.81 137 TRP B CA 1
ATOM 2205 C C . TRP B 1 137 ? -7.645 -17.781 -10.305 1 96.81 137 TRP B C 1
ATOM 2207 O O . TRP B 1 137 ? -6.969 -16.766 -10.469 1 96.81 137 TRP B O 1
ATOM 2217 N N . VAL B 1 138 ? -7.43 -18.594 -9.312 1 97.75 138 VAL B N 1
ATOM 2218 C CA . VAL B 1 138 ? -6.289 -18.469 -8.406 1 97.75 138 VAL B CA 1
ATOM 2219 C C . VAL B 1 138 ? -5.418 -19.719 -8.492 1 97.75 138 VAL B C 1
ATOM 2221 O O . VAL B 1 138 ? -5.934 -20.844 -8.586 1 97.75 138 VAL B O 1
ATOM 2224 N N . ARG B 1 139 ? -4.156 -19.531 -8.57 1 95.94 139 ARG B N 1
ATOM 2225 C CA . ARG B 1 139 ? -3.16 -20.594 -8.625 1 95.94 139 ARG B CA 1
ATOM 2226 C C . ARG B 1 139 ? -2.115 -20.422 -7.531 1 95.94 139 ARG B C 1
ATOM 2228 O O . ARG B 1 139 ? -1.437 -19.391 -7.469 1 95.94 139 ARG B O 1
ATOM 2235 N N . ALA B 1 140 ? -2.012 -21.375 -6.645 1 95.75 140 ALA B N 1
ATOM 2236 C CA . ALA B 1 140 ? -0.979 -21.406 -5.613 1 95.75 140 ALA B CA 1
ATOM 2237 C C . ALA B 1 140 ? 0.261 -22.141 -6.094 1 95.75 140 ALA B C 1
ATOM 2239 O O . ALA B 1 140 ? 0.152 -23.219 -6.703 1 95.75 140 ALA B O 1
ATOM 2240 N N . LEU B 1 141 ? 1.375 -21.547 -5.84 1 93.25 141 LEU B N 1
ATOM 2241 C CA . LEU B 1 141 ? 2.637 -22.219 -6.133 1 93.25 141 LEU B CA 1
ATOM 2242 C C . LEU B 1 141 ? 3.281 -22.75 -4.859 1 93.25 141 LEU B C 1
ATOM 2244 O O . LEU B 1 141 ? 3.125 -22.156 -3.787 1 93.25 141 LEU B O 1
ATOM 2248 N N . GLY B 1 142 ? 4.066 -23.797 -4.898 1 81.56 142 GLY B N 1
ATOM 2249 C CA . GLY B 1 142 ? 4.719 -24.406 -3.752 1 81.56 142 GLY B CA 1
ATOM 2250 C C . GLY B 1 142 ? 4.008 -25.641 -3.246 1 81.56 142 GLY B C 1
ATOM 2251 O O . GLY B 1 142 ? 4.496 -26.312 -2.344 1 81.56 142 GLY B O 1
ATOM 2252 N N . GLU B 1 143 ? 2.711 -25.797 -3.572 1 62.44 143 GLU B N 1
ATOM 2253 C CA . GLU B 1 143 ? 2.062 -27.047 -3.182 1 62.44 143 GLU B CA 1
ATOM 2254 C C . GLU B 1 143 ? 2.736 -28.25 -3.838 1 62.44 143 GLU B C 1
ATOM 2256 O O . GLU B 1 143 ? 3.143 -28.172 -5 1 62.44 143 GLU B O 1
ATOM 2261 N N . ALA B 1 144 ? 3.719 -28.938 -2.934 1 47.97 144 ALA B N 1
ATOM 2262 C CA . ALA B 1 144 ? 4.262 -30.203 -3.412 1 47.97 144 ALA B CA 1
ATOM 2263 C C . ALA B 1 144 ? 3.287 -30.891 -4.359 1 47.97 144 ALA B C 1
ATOM 2265 O O . ALA B 1 144 ? 2.115 -31.078 -4.023 1 47.97 144 ALA B O 1
ATOM 2266 N N . VAL B 1 145 ? 3.465 -30.578 -5.617 1 36.69 145 VAL B N 1
ATOM 2267 C CA . VAL B 1 145 ? 2.801 -31.578 -6.445 1 36.69 145 VAL B CA 1
ATOM 2268 C C . VAL B 1 145 ? 3.232 -32.969 -6.012 1 36.69 145 VAL B C 1
ATOM 2270 O O . VAL B 1 145 ? 4.383 -33.188 -5.613 1 36.69 145 VAL B O 1
#

Nearest PDB structures (foldseek):
  2fe1-assembly1_A-2  TM=8.524E-01  e=1.490E-06  Pyrobaculum aerophilum str. IM2
  8wmm-assembly1_G  TM=5.814E-01  e=1.004E-02  Chryseobacterium
  7sei-assembly1_A-2  TM=3.130E-01  e=2.354E+00  Homo sapiens
  1e77-assembly1_A  TM=2.638E-01  e=4.554E+00  Leuconostoc mesenteroides
  7uc2-assembly1_D  TM=2.866E-01  e=9.930E+00  Homo sapiens

Foldseek 3Di:
DPAAEEEEALQLLVLCVDPDLLNVVSVCCLVPPCVSHFYEYAPVSLVVLLVVLVVCVVVVNDPPVRSVVSSVVSVPSGPDYDDQVVQPVQLVVVCVLLVHPDSRVSSSVSVCVVVVHAYEEQDPSVVVSCVVVVNDRYDHTSPPD/DPAAEEEEALQLLVLCVDPDLLNVVSVCCLVPPCVSHFYEYAPVSLVVLLVVLVVCVVVVNDPPVRSVVSSVVSVPSGPYYDDQVVQPVQLVVVCVLLVHPDSRVSSSVSVCVVVVHAYEEQDPSVVVSCVVVVNDRYDHTSPPD

Solvent-accessible surface area (backbone atoms only — not comparable to full-atom values): 15060 Å² total; per-residue (Å²): 127,85,80,42,39,34,22,52,40,52,64,34,59,47,24,61,78,41,95,46,92,32,20,68,57,39,46,49,38,59,71,66,49,46,76,69,40,45,35,31,29,47,30,47,42,35,48,49,50,35,16,56,42,36,34,35,33,67,68,67,73,40,54,67,69,57,39,55,52,51,46,55,53,58,70,60,65,51,73,41,66,48,66,36,68,80,34,32,68,55,5,43,52,43,12,54,77,65,71,39,54,49,20,64,71,20,40,50,51,32,48,13,62,74,64,69,19,40,30,37,31,51,50,56,68,58,41,50,49,38,43,74,72,69,46,83,48,58,45,60,48,54,69,79,123,128,86,80,43,39,35,22,55,40,54,65,34,59,47,23,62,80,40,95,47,94,32,21,66,57,40,46,47,40,61,71,66,48,46,76,69,39,44,35,32,30,45,31,48,41,35,48,50,48,36,17,57,42,34,34,35,34,66,68,67,74,41,55,68,69,57,38,53,52,51,46,55,53,59,69,60,65,49,73,40,67,47,66,37,67,80,34,32,67,54,5,42,51,42,12,54,78,66,71,37,53,48,18,64,70,20,40,50,52,33,48,14,61,74,65,68,19,38,30,38,31,51,49,56,68,58,41,50,50,38,42,75,71,68,46,83,49,56,47,61,46,54,69,80,121

Radius of gyration: 19.29 Å; Cα contacts (8 Å, |Δi|>4): 500; chains: 2; bounding box: 45×63×52 Å

pLDDT: mean 95.81, std 8.41, range [36.69, 98.88]